Protein AF-A0A820GFB3-F1 (afdb_monomer_lite)

Structure (mmCIF, N/CA/C/O backbone):
data_AF-A0A820GFB3-F1
#
_entry.id   AF-A0A820GFB3-F1
#
loop_
_atom_site.group_PDB
_atom_site.id
_atom_site.type_symbol
_atom_site.label_atom_id
_atom_site.label_alt_id
_atom_site.label_comp_id
_atom_site.label_asym_id
_atom_site.label_entity_id
_atom_site.label_seq_id
_atom_site.pdbx_PDB_ins_code
_atom_site.Cartn_x
_atom_site.Cartn_y
_atom_site.Cartn_z
_atom_site.occupancy
_atom_site.B_iso_or_equiv
_atom_site.auth_seq_id
_atom_site.auth_comp_id
_atom_site.auth_asym_id
_atom_site.auth_atom_id
_atom_site.pdbx_PDB_model_num
ATOM 1 N N . LYS A 1 1 ? -33.204 19.707 -1.777 1.00 53.16 1 LYS A N 1
ATOM 2 C CA . LYS A 1 1 ? -33.507 19.565 -0.327 1.00 53.16 1 LYS A CA 1
ATOM 3 C C . LYS A 1 1 ? -33.083 18.211 0.238 1.00 53.16 1 LYS A C 1
ATOM 5 O O . LYS A 1 1 ? -32.459 18.224 1.282 1.00 53.16 1 LYS A O 1
ATOM 10 N N . VAL A 1 2 ? -33.384 17.072 -0.404 1.00 57.66 2 VAL A N 1
ATOM 11 C CA . VAL A 1 2 ? -32.862 15.764 0.057 1.00 57.66 2 VAL A CA 1
ATOM 12 C C . VAL A 1 2 ? -31.359 15.613 -0.240 1.00 57.66 2 VAL A C 1
ATOM 14 O O . VAL A 1 2 ? -30.635 15.268 0.681 1.00 57.66 2 VAL A O 1
ATOM 17 N N . SER A 1 3 ? -30.885 15.991 -1.441 1.00 61.97 3 SER A N 1
ATOM 18 C CA . SER A 1 3 ? -29.443 15.999 -1.808 1.00 61.97 3 SER A CA 1
ATOM 19 C C . SER A 1 3 ? -28.578 16.773 -0.808 1.00 61.97 3 SER A C 1
ATOM 21 O O . SER A 1 3 ? -27.683 16.216 -0.193 1.00 61.97 3 SER A O 1
ATOM 23 N N . THR A 1 4 ? -28.974 18.013 -0.507 1.00 70.38 4 THR A N 1
ATOM 24 C CA . THR A 1 4 ? -28.273 18.905 0.431 1.00 70.38 4 THR A CA 1
ATOM 25 C C . THR A 1 4 ? -28.135 18.319 1.840 1.00 70.38 4 THR A C 1
ATOM 27 O O . THR A 1 4 ? -27.138 18.534 2.511 1.00 70.38 4 THR A O 1
ATOM 30 N N . LYS A 1 5 ? -29.121 17.536 2.298 1.00 71.94 5 LYS A N 1
ATOM 31 C CA . LYS A 1 5 ? -29.083 16.916 3.631 1.00 71.94 5 LYS A CA 1
ATOM 32 C C . LYS A 1 5 ? -28.169 15.688 3.680 1.00 71.94 5 LYS A C 1
ATOM 34 O O . LYS A 1 5 ? -27.704 15.328 4.757 1.00 71.94 5 LYS A O 1
ATOM 39 N N . VAL A 1 6 ? -27.972 15.009 2.549 1.00 78.69 6 VAL A N 1
ATOM 40 C CA . VAL A 1 6 ? -27.005 13.909 2.435 1.00 78.69 6 VAL A CA 1
ATOM 41 C C . VAL A 1 6 ? -25.596 14.491 2.412 1.00 78.69 6 VAL A C 1
ATOM 43 O O . VAL A 1 6 ? -24.791 14.087 3.237 1.00 78.69 6 VAL A O 1
ATOM 46 N N . GLU A 1 7 ? -25.359 15.526 1.605 1.00 80.88 7 GLU A N 1
ATOM 47 C CA . GLU A 1 7 ? -24.088 16.265 1.562 1.00 80.88 7 GLU A CA 1
ATOM 48 C C . GLU A 1 7 ? -23.679 16.793 2.951 1.00 80.88 7 GLU A C 1
ATOM 50 O O . GLU A 1 7 ? -22.567 16.543 3.407 1.00 80.88 7 GLU A O 1
ATOM 55 N N . GLU A 1 8 ? -24.595 17.432 3.691 1.00 82.19 8 GLU A N 1
ATOM 56 C CA . GLU A 1 8 ? -24.336 17.893 5.067 1.00 82.19 8 GLU A CA 1
ATOM 57 C C . GLU A 1 8 ? -23.950 16.750 6.024 1.00 82.19 8 GLU A C 1
ATOM 59 O O . GLU A 1 8 ? -23.126 16.935 6.920 1.00 82.19 8 GLU A O 1
ATOM 64 N N . ARG A 1 9 ? -24.543 15.562 5.854 1.00 85.44 9 ARG A N 1
ATOM 65 C CA . ARG A 1 9 ? -24.226 14.385 6.677 1.00 85.44 9 ARG A CA 1
ATOM 66 C C . ARG A 1 9 ? -22.878 13.782 6.309 1.00 85.44 9 ARG A C 1
ATOM 68 O O . ARG A 1 9 ? -22.167 13.374 7.220 1.00 85.44 9 ARG A O 1
ATOM 75 N N . THR A 1 10 ? -22.537 13.751 5.023 1.00 89.62 10 THR A N 1
ATOM 76 C CA . THR A 1 10 ? -21.228 13.303 4.538 1.00 89.62 10 THR A CA 1
ATOM 77 C C . THR A 1 10 ? -20.124 14.188 5.110 1.00 89.62 10 THR A C 1
ATOM 79 O O . THR A 1 10 ? -19.231 13.681 5.781 1.00 89.62 10 THR A O 1
ATOM 82 N N . VAL A 1 11 ? -20.260 15.515 5.000 1.00 89.19 11 VAL A N 1
ATOM 83 C CA . VAL A 1 11 ? -19.293 16.473 5.570 1.00 89.19 11 VAL A CA 1
ATOM 84 C C . VAL A 1 11 ? -19.165 16.316 7.089 1.00 89.19 11 VAL A C 1
ATOM 86 O O . VAL A 1 11 ? -18.063 16.344 7.636 1.00 89.19 11 VAL A O 1
ATOM 89 N N . ALA A 1 12 ? -20.283 16.118 7.794 1.00 91.06 12 ALA A N 1
ATOM 90 C CA . ALA A 1 12 ? -20.244 15.876 9.233 1.00 91.06 12 ALA A CA 1
ATOM 91 C C . ALA A 1 12 ? -19.516 14.566 9.585 1.00 91.06 12 ALA A C 1
ATOM 93 O O . ALA A 1 12 ? -18.750 14.540 10.546 1.00 91.06 12 ALA A O 1
ATOM 94 N N . ALA A 1 13 ? -19.733 13.494 8.817 1.00 90.06 13 ALA A N 1
ATOM 95 C CA . ALA A 1 13 ? -19.070 12.208 9.020 1.00 90.06 13 ALA A CA 1
ATOM 96 C C . ALA A 1 13 ? -17.558 12.280 8.739 1.00 90.06 13 ALA A C 1
ATOM 98 O O . ALA A 1 13 ? -16.786 11.791 9.561 1.00 90.06 13 ALA A O 1
ATOM 99 N N . MET A 1 14 ? -17.126 12.975 7.680 1.00 90.69 14 MET A N 1
ATOM 100 C CA . MET A 1 14 ? -15.702 13.265 7.422 1.00 90.69 14 MET A CA 1
ATOM 101 C C . MET A 1 14 ? -15.060 13.990 8.613 1.00 90.69 14 MET A C 1
ATOM 103 O O . MET A 1 14 ? -13.992 13.615 9.089 1.00 90.69 14 MET A O 1
ATOM 107 N N . GLY A 1 15 ? -15.753 14.989 9.177 1.00 90.25 15 GLY A N 1
ATOM 108 C CA . GLY A 1 15 ? -15.292 15.691 10.378 1.00 90.25 15 GLY A CA 1
ATOM 109 C C . GLY A 1 15 ? -15.111 14.772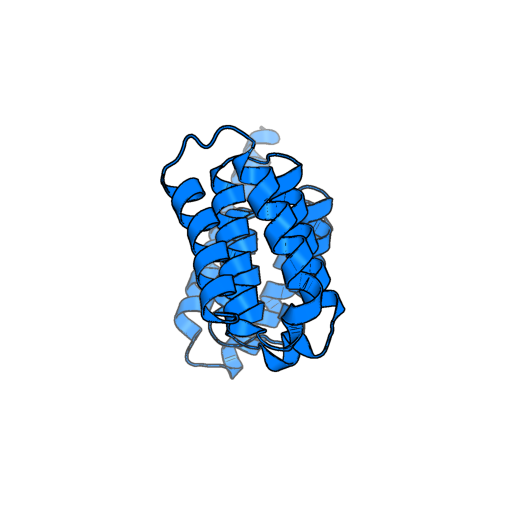 11.594 1.00 90.25 15 GLY A C 1
ATOM 110 O O . GLY A 1 15 ? -14.174 14.955 12.375 1.00 90.25 15 GLY A O 1
ATOM 111 N N . VAL A 1 16 ? -15.972 13.759 11.747 1.00 90.75 16 VAL A N 1
ATOM 112 C CA . VAL A 1 16 ? -15.832 12.740 12.799 1.00 90.75 16 VAL A CA 1
ATOM 113 C C . VAL A 1 16 ? -14.605 11.863 12.549 1.00 90.75 16 VAL A C 1
ATOM 115 O O . VAL A 1 16 ? -13.832 11.668 13.484 1.00 90.75 16 VAL A O 1
ATOM 118 N N . LEU A 1 17 ? -14.391 11.385 11.320 1.00 91.56 17 LEU A N 1
ATOM 119 C CA . LEU A 1 17 ? -13.221 10.567 10.969 1.00 91.56 17 LEU A CA 1
ATOM 120 C C . LEU A 1 17 ? -11.907 11.318 11.224 1.00 91.56 17 LEU A C 1
ATOM 122 O O . LEU A 1 17 ? -11.037 10.796 11.914 1.00 91.56 17 LEU A O 1
ATOM 126 N N . ASN A 1 18 ? -11.817 12.584 10.816 1.00 91.31 18 ASN A N 1
ATOM 127 C CA . ASN A 1 18 ? -10.647 13.433 11.080 1.00 91.31 18 ASN A CA 1
ATOM 128 C C . ASN A 1 18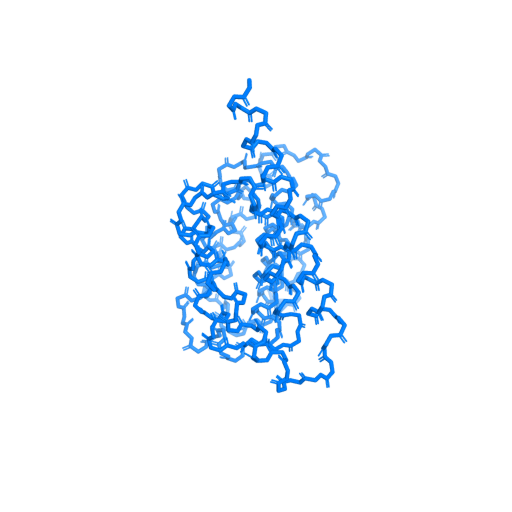 ? -10.400 13.668 12.581 1.00 91.31 18 ASN A C 1
ATOM 130 O O . ASN A 1 18 ? -9.261 13.753 13.047 1.00 91.31 18 ASN A O 1
ATOM 134 N N . THR A 1 19 ? -11.474 13.758 13.369 1.00 91.75 19 THR A N 1
ATOM 135 C CA . THR A 1 19 ? -11.356 13.865 14.830 1.00 91.75 19 THR A CA 1
ATOM 136 C C . THR A 1 19 ? -10.833 12.562 15.434 1.00 91.75 19 THR A C 1
ATOM 138 O O . THR A 1 19 ? -9.999 12.605 16.338 1.00 91.75 19 THR A O 1
ATOM 141 N N . LEU A 1 20 ? -11.296 11.406 14.944 1.00 91.50 20 LEU A N 1
ATOM 142 C CA . LEU A 1 20 ? -10.790 10.099 15.367 1.00 91.50 20 LEU A CA 1
ATOM 143 C C . LEU A 1 20 ? -9.306 9.948 15.026 1.00 91.50 20 LEU A C 1
ATOM 145 O O . LEU A 1 20 ? -8.539 9.558 15.901 1.00 91.50 20 LEU A O 1
ATOM 149 N N . ASP A 1 21 ? -8.898 10.342 13.822 1.00 90.31 21 ASP A N 1
ATOM 150 C CA . ASP A 1 21 ? -7.498 10.340 13.390 1.00 90.31 21 ASP A CA 1
ATOM 151 C C . ASP A 1 21 ? -6.599 11.186 14.305 1.00 90.31 21 ASP A C 1
ATOM 153 O O . ASP A 1 21 ? -5.575 10.721 14.813 1.00 90.31 21 ASP A O 1
ATOM 157 N N . THR A 1 22 ? -7.055 12.396 14.647 1.00 90.88 22 THR A N 1
ATOM 158 C CA . THR A 1 22 ? -6.356 13.268 15.603 1.00 90.88 22 THR A CA 1
ATOM 159 C C . THR A 1 22 ? -6.218 12.603 16.977 1.00 90.88 22 THR A C 1
ATOM 161 O O . THR A 1 22 ? -5.159 12.673 17.604 1.00 90.88 22 THR A O 1
ATOM 164 N N . ILE A 1 23 ? -7.275 11.942 17.465 1.00 89.94 23 ILE A N 1
ATOM 165 C CA . ILE A 1 23 ? -7.235 11.226 18.746 1.00 89.94 23 ILE A CA 1
ATOM 166 C C . ILE A 1 23 ? -6.219 10.082 18.682 1.00 89.94 23 ILE A C 1
ATOM 168 O O . ILE A 1 23 ? -5.412 9.964 19.602 1.00 89.94 23 ILE A O 1
ATOM 172 N N . VAL A 1 24 ? -6.233 9.263 17.625 1.00 89.31 24 VAL A N 1
ATOM 173 C CA . VAL A 1 24 ? -5.277 8.157 17.445 1.00 89.31 24 VAL A CA 1
ATOM 174 C C . VAL A 1 24 ? -3.847 8.696 17.441 1.00 89.31 24 VAL A C 1
ATOM 176 O O . VAL A 1 24 ? -3.021 8.229 18.227 1.00 89.31 24 VAL A O 1
ATOM 179 N N . SER A 1 25 ? -3.584 9.749 16.665 1.00 87.94 25 SER A N 1
ATOM 180 C CA . SER A 1 25 ? -2.283 10.423 16.599 1.00 87.94 25 SER A CA 1
ATOM 181 C C . SER A 1 25 ? -1.796 10.907 17.972 1.00 87.94 25 SER A C 1
ATOM 183 O O . SER A 1 25 ? -0.636 10.716 18.335 1.00 87.94 25 SER A O 1
ATOM 185 N N . CYS A 1 26 ? -2.680 11.484 18.794 1.00 87.56 26 CYS A N 1
ATOM 186 C CA . CYS A 1 26 ? -2.339 11.923 20.152 1.00 87.56 26 CYS A CA 1
ATOM 187 C C . CYS A 1 26 ? -2.129 10.774 21.154 1.00 87.56 26 CYS A C 1
ATOM 189 O O . CYS A 1 26 ? -1.562 11.000 22.226 1.00 87.56 26 CYS A O 1
ATOM 191 N N . MET A 1 27 ? -2.607 9.564 20.856 1.00 85.31 27 MET A N 1
ATOM 192 C CA . MET A 1 27 ? -2.542 8.403 21.752 1.00 85.31 27 MET A CA 1
ATOM 193 C C . MET A 1 27 ? -1.393 7.440 21.421 1.00 85.31 27 MET A C 1
ATOM 195 O O . MET A 1 27 ? -1.287 6.410 22.086 1.00 85.31 27 MET A O 1
ATOM 199 N N . GLY A 1 28 ? -0.505 7.786 20.478 1.00 70.88 28 GLY A N 1
ATOM 200 C CA . GLY A 1 28 ? 0.619 6.961 20.001 1.00 70.88 28 GLY A CA 1
ATOM 201 C C . GLY A 1 28 ? 1.476 6.294 21.091 1.00 70.88 28 GLY A C 1
ATOM 202 O O . GLY A 1 28 ? 1.967 5.188 20.900 1.00 70.88 28 GLY A O 1
ATOM 203 N N . GLU A 1 29 ? 1.603 6.918 22.266 1.00 75.25 29 GLU A N 1
ATOM 204 C CA . GLU A 1 29 ? 2.408 6.408 23.389 1.00 75.25 29 GLU A CA 1
ATOM 205 C C . GLU A 1 29 ? 1.614 5.559 24.409 1.00 75.25 29 GLU A C 1
ATOM 207 O O . GLU A 1 29 ? 2.152 5.160 25.445 1.00 75.25 29 GLU A O 1
ATOM 212 N N . LYS A 1 30 ? 0.322 5.284 24.167 1.00 85.31 30 LYS A N 1
ATOM 213 C CA . LYS A 1 30 ? -0.575 4.567 25.098 1.00 85.31 30 LYS A CA 1
ATOM 214 C C . LYS A 1 30 ? -1.255 3.361 24.427 1.00 85.31 30 LYS A C 1
ATOM 216 O O . LYS A 1 30 ? -2.443 3.433 24.097 1.00 85.31 30 LYS A O 1
ATOM 221 N N . PRO A 1 31 ? -0.554 2.221 24.289 1.00 82.25 31 PRO A N 1
ATOM 222 C CA . PRO A 1 31 ? -1.026 1.072 23.508 1.00 82.25 31 PRO A CA 1
ATOM 223 C C . PRO A 1 31 ? -2.352 0.474 24.007 1.00 82.25 31 PRO A C 1
ATOM 225 O O . PRO A 1 31 ? -3.179 0.056 23.204 1.00 82.25 31 PRO A O 1
ATOM 228 N N . GLU A 1 32 ? -2.609 0.482 25.319 1.00 85.12 32 GLU A N 1
ATOM 229 C CA . GLU A 1 32 ? -3.865 -0.039 25.887 1.00 85.12 32 GLU A CA 1
ATOM 230 C C . GLU A 1 32 ? -5.100 0.783 25.485 1.00 85.12 32 GLU A C 1
ATOM 232 O O . GLU A 1 32 ? -6.191 0.235 25.322 1.00 85.12 32 GLU A O 1
ATOM 237 N N . ILE A 1 33 ? -4.935 2.101 25.336 1.00 85.31 33 ILE A N 1
ATOM 238 C CA . ILE A 1 33 ? -6.010 3.004 24.910 1.00 85.31 33 ILE A CA 1
ATOM 239 C C . ILE A 1 33 ? -6.192 2.903 23.397 1.00 85.31 33 ILE A C 1
ATOM 241 O O . ILE A 1 33 ? -7.328 2.819 22.934 1.00 85.31 33 ILE A O 1
ATOM 245 N N . LEU A 1 34 ? -5.090 2.839 22.641 1.00 86.31 34 LEU A N 1
ATOM 246 C CA . LEU A 1 34 ? -5.135 2.623 21.195 1.00 86.31 34 LEU A CA 1
ATOM 247 C C . LEU A 1 34 ? -5.896 1.347 20.842 1.00 86.31 34 LEU A C 1
ATOM 249 O O . LEU A 1 34 ? -6.787 1.407 20.009 1.00 86.31 34 LEU A O 1
ATOM 253 N N . ALA A 1 35 ? -5.652 0.236 21.541 1.00 87.00 35 ALA A N 1
ATOM 254 C CA . ALA A 1 35 ? -6.361 -1.017 21.287 1.00 87.00 35 ALA A CA 1
ATOM 255 C C . ALA A 1 35 ? -7.889 -0.905 21.469 1.00 87.00 35 ALA A C 1
ATOM 257 O O . ALA A 1 35 ? -8.650 -1.539 20.740 1.00 87.00 35 ALA A O 1
ATOM 258 N N . GLN A 1 36 ? -8.360 -0.099 22.428 1.00 88.06 36 GLN A N 1
ATOM 259 C CA . GLN A 1 36 ? -9.798 0.131 22.635 1.00 88.06 36 GLN A CA 1
ATOM 260 C C . GLN A 1 36 ? -10.391 1.033 21.551 1.00 88.06 36 GLN A C 1
ATOM 262 O O . GLN A 1 36 ? -11.491 0.778 21.067 1.00 88.06 36 GLN A O 1
ATOM 267 N N . ILE A 1 37 ? -9.661 2.080 21.166 1.00 87.44 37 ILE A N 1
ATOM 268 C CA . ILE A 1 37 ? -10.068 3.001 20.101 1.00 87.44 37 ILE A CA 1
ATOM 269 C C . ILE A 1 37 ? -10.118 2.264 18.761 1.00 87.44 37 ILE A C 1
ATOM 271 O O . ILE A 1 37 ? -11.096 2.381 18.028 1.00 87.44 37 ILE A O 1
ATOM 275 N N . GLU A 1 38 ? -9.108 1.451 18.473 1.00 91.31 38 GLU A N 1
ATOM 276 C CA . GLU A 1 38 ? -8.994 0.670 17.248 1.00 91.31 38 GLU A CA 1
ATOM 277 C C . GLU A 1 38 ? -10.193 -0.263 17.050 1.00 91.31 38 GLU A C 1
ATOM 279 O O . GLU A 1 38 ? -10.728 -0.330 15.950 1.00 91.31 38 GLU A O 1
ATOM 284 N N . GLN A 1 39 ? -10.694 -0.910 18.109 1.00 89.44 39 GLN A N 1
ATOM 285 C CA . GLN A 1 39 ? -11.906 -1.739 18.023 1.00 89.44 39 GLN A CA 1
ATOM 286 C C . GLN A 1 39 ? -13.143 -0.945 17.588 1.00 89.44 39 GLN A C 1
ATOM 288 O O . GLN A 1 39 ? -13.985 -1.468 16.862 1.00 89.44 39 GLN A O 1
ATOM 293 N N . ILE A 1 40 ? -13.263 0.309 18.026 1.00 86.44 40 ILE A N 1
ATOM 294 C CA . ILE A 1 40 ? -14.381 1.185 17.655 1.00 86.44 40 ILE A CA 1
ATOM 295 C C . ILE A 1 40 ? -14.223 1.649 16.204 1.00 86.44 40 ILE A C 1
ATOM 297 O O . ILE A 1 40 ? -15.194 1.682 15.450 1.00 86.44 40 ILE A O 1
ATOM 301 N N . ILE A 1 41 ? -12.998 2.002 15.815 1.00 93.00 41 ILE A N 1
ATOM 302 C CA . ILE A 1 41 ? -12.683 2.528 14.486 1.00 93.00 41 ILE A CA 1
ATOM 303 C C . ILE A 1 41 ? -12.752 1.435 13.412 1.00 93.00 41 ILE A C 1
ATOM 305 O O . ILE A 1 41 ? -13.174 1.708 12.289 1.00 93.00 41 ILE A O 1
ATOM 309 N N . PHE A 1 42 ? -12.385 0.198 13.751 1.00 95.38 42 PHE A N 1
ATOM 310 C CA . PHE A 1 42 ? -12.324 -0.921 12.814 1.00 95.38 42 PHE A CA 1
ATOM 311 C C . PHE A 1 42 ? -13.629 -1.113 12.037 1.00 95.38 42 PHE A C 1
ATOM 313 O O . PHE A 1 42 ? -13.589 -1.264 10.820 1.00 95.38 42 PHE A O 1
ATOM 320 N N . GLU A 1 43 ? -14.785 -1.051 12.702 1.00 93.81 43 GLU A N 1
ATOM 321 C CA . GLU A 1 43 ? -16.075 -1.217 12.022 1.00 93.81 43 GLU A CA 1
ATOM 322 C C . GLU A 1 43 ? -16.359 -0.089 11.021 1.00 93.81 43 GLU A C 1
ATOM 324 O O . GLU A 1 43 ? -16.910 -0.345 9.952 1.00 93.81 43 GLU A O 1
ATOM 329 N N . ALA A 1 44 ? -15.939 1.148 11.310 1.00 93.62 44 ALA A N 1
ATOM 330 C CA . ALA A 1 44 ? -16.088 2.259 10.370 1.00 93.62 44 ALA A CA 1
ATOM 331 C C . ALA A 1 44 ? -15.222 2.052 9.117 1.00 93.62 44 ALA A C 1
ATOM 333 O O . ALA A 1 44 ? -15.726 2.173 7.999 1.00 93.62 44 ALA A O 1
ATOM 334 N N . ILE A 1 45 ? -13.955 1.662 9.303 1.00 97.31 45 ILE A N 1
ATOM 335 C CA . ILE A 1 45 ? -13.038 1.304 8.208 1.00 97.31 45 ILE A CA 1
ATOM 336 C C . ILE A 1 45 ? -13.634 0.162 7.381 1.00 97.31 45 ILE A C 1
ATOM 338 O O . ILE A 1 45 ? -13.715 0.241 6.155 1.00 97.31 45 ILE A O 1
ATOM 342 N N . ALA A 1 46 ? -14.081 -0.900 8.055 1.00 97.06 46 ALA A N 1
ATOM 343 C CA . ALA A 1 46 ? -14.569 -2.099 7.401 1.00 97.06 46 ALA A CA 1
ATOM 344 C C . ALA A 1 46 ? -15.832 -1.841 6.579 1.00 97.06 46 ALA A C 1
ATOM 346 O O . ALA A 1 46 ? -15.929 -2.353 5.468 1.00 97.06 46 ALA A O 1
ATOM 347 N N . VAL A 1 47 ? -16.777 -1.043 7.085 1.00 96.12 47 VAL A N 1
ATOM 348 C CA . VAL A 1 47 ? -17.992 -0.672 6.345 1.00 96.12 47 VAL A CA 1
ATOM 349 C C . VAL A 1 47 ? -17.645 0.137 5.100 1.00 96.12 47 VAL A C 1
ATOM 351 O O . VAL A 1 47 ? -18.099 -0.214 4.015 1.00 96.12 47 VAL A O 1
ATOM 354 N N . VAL A 1 48 ? -16.803 1.168 5.216 1.00 97.06 48 VAL A N 1
ATOM 355 C CA . VAL A 1 48 ? -16.436 2.008 4.063 1.00 97.06 48 VAL A CA 1
ATOM 356 C C . VAL A 1 48 ? -15.743 1.184 2.976 1.00 97.06 48 VAL A C 1
ATOM 358 O O . VAL A 1 48 ? -16.163 1.229 1.817 1.00 97.06 48 VAL A O 1
ATOM 361 N N . LEU A 1 49 ? -14.741 0.379 3.347 1.00 98.00 49 LEU A N 1
ATOM 362 C CA . LEU A 1 49 ? -13.987 -0.442 2.397 1.00 98.00 49 LEU A CA 1
ATOM 363 C C . LEU A 1 49 ? -14.800 -1.617 1.841 1.00 98.00 49 LEU A C 1
ATOM 365 O O . LEU A 1 49 ? -14.596 -2.006 0.693 1.00 98.00 49 LEU A O 1
ATOM 369 N N . ARG A 1 50 ? -15.722 -2.213 2.603 1.00 97.25 50 ARG A N 1
ATOM 370 C CA . ARG A 1 50 ? -16.539 -3.342 2.121 1.00 97.25 50 ARG A CA 1
ATOM 371 C C . ARG A 1 50 ? -17.692 -2.885 1.232 1.00 97.25 50 ARG A C 1
ATOM 373 O O . ARG A 1 50 ? -17.967 -3.549 0.233 1.00 97.25 50 ARG A O 1
ATOM 380 N N . ASP A 1 51 ? -18.323 -1.765 1.568 1.00 97.06 51 ASP A N 1
ATOM 381 C CA . ASP A 1 51 ? -19.534 -1.297 0.890 1.00 97.06 51 ASP A CA 1
ATOM 382 C C . ASP A 1 51 ? -19.239 -0.329 -0.267 1.00 97.06 51 ASP A C 1
ATOM 384 O O . ASP A 1 51 ? -20.146 -0.006 -1.032 1.00 97.06 51 ASP A O 1
ATOM 388 N N . GLY A 1 52 ? -17.986 0.105 -0.435 1.00 96.69 52 GLY A N 1
ATOM 389 C CA . GLY A 1 52 ? -17.592 0.945 -1.567 1.00 96.69 52 GLY A CA 1
ATOM 390 C C . GLY A 1 52 ? -18.007 2.404 -1.418 1.00 96.69 52 GLY A C 1
ATOM 391 O O . GLY A 1 52 ? -18.497 3.016 -2.367 1.00 96.69 52 GLY A O 1
ATOM 392 N N . ILE A 1 53 ? -17.879 2.967 -0.212 1.00 96.00 53 ILE A N 1
ATOM 393 C CA . ILE A 1 53 ? -18.344 4.332 0.074 1.00 96.00 53 ILE A CA 1
ATOM 394 C C . ILE A 1 53 ? -17.244 5.345 -0.275 1.00 96.00 53 ILE A C 1
ATOM 396 O O . ILE A 1 53 ? -16.557 5.853 0.609 1.00 96.00 53 ILE A O 1
ATOM 400 N N . LEU A 1 54 ? -17.093 5.620 -1.576 1.00 94.94 54 LEU A N 1
ATOM 401 C CA . LEU A 1 54 ? -16.002 6.421 -2.162 1.00 94.94 54 LEU A CA 1
ATOM 402 C C . LEU A 1 54 ? -15.783 7.783 -1.491 1.00 94.94 54 LEU A C 1
ATOM 404 O O . LEU A 1 54 ? -14.643 8.211 -1.338 1.00 94.94 54 LEU A O 1
ATOM 408 N N . ASP A 1 55 ? -16.866 8.428 -1.045 1.00 95.19 55 ASP A N 1
ATOM 409 C CA . ASP A 1 55 ? -16.824 9.728 -0.364 1.00 95.19 55 ASP A CA 1
ATOM 410 C C . ASP A 1 55 ? -15.930 9.736 0.892 1.00 95.19 55 ASP A C 1
ATOM 412 O O . ASP A 1 55 ? -15.597 10.813 1.360 1.00 95.19 55 ASP A O 1
ATOM 416 N N . PHE A 1 56 ? -15.574 8.577 1.461 1.00 96.75 56 PHE A N 1
ATOM 417 C CA . PHE A 1 56 ? -14.777 8.478 2.693 1.00 96.75 56 PHE A CA 1
ATOM 418 C C . PHE A 1 56 ? -13.441 7.746 2.518 1.00 96.75 56 PHE A C 1
ATOM 420 O O . PHE A 1 56 ? -12.816 7.372 3.512 1.00 96.75 56 PHE A O 1
ATOM 427 N N . TYR A 1 57 ? -13.028 7.438 1.286 1.00 97.12 57 TYR A N 1
ATOM 428 C CA . TYR A 1 57 ? -11.826 6.630 1.056 1.00 97.12 57 TYR A CA 1
ATOM 429 C C . TYR A 1 57 ? -10.556 7.326 1.523 1.00 97.12 57 TYR A C 1
ATOM 431 O O . TYR A 1 57 ? -9.756 6.695 2.209 1.00 97.12 57 TYR A O 1
ATOM 439 N N . GLU A 1 58 ? -10.402 8.609 1.207 1.00 96.00 58 GLU A N 1
ATOM 440 C CA . GLU A 1 58 ? -9.240 9.396 1.620 1.00 96.00 58 GLU A CA 1
ATOM 441 C C . GLU A 1 58 ? -9.124 9.408 3.152 1.00 96.00 58 GLU A C 1
ATOM 443 O O . GLU A 1 58 ? -8.111 8.971 3.698 1.00 96.00 58 GLU A O 1
ATOM 448 N N . GLU A 1 59 ? -10.202 9.757 3.866 1.00 95.94 59 GLU A N 1
ATOM 449 C CA . GLU A 1 59 ? -10.194 9.824 5.330 1.00 95.94 59 GLU A CA 1
ATOM 450 C C . GLU A 1 59 ? -9.964 8.461 5.987 1.00 95.94 59 GLU A C 1
ATOM 452 O O . GLU A 1 59 ? -9.253 8.366 6.989 1.00 95.94 59 GLU A O 1
ATOM 457 N N . ILE A 1 60 ? -10.564 7.391 5.455 1.00 97.38 60 ILE A N 1
ATOM 458 C CA . ILE A 1 60 ? -10.388 6.047 6.013 1.00 97.38 60 ILE A CA 1
ATOM 459 C C . ILE A 1 60 ? -8.979 5.521 5.757 1.00 97.38 60 ILE A C 1
ATOM 461 O O . ILE A 1 60 ? -8.407 4.902 6.652 1.00 97.38 60 ILE A O 1
ATOM 465 N N . LEU A 1 61 ? -8.395 5.767 4.585 1.00 98.25 61 LEU A N 1
ATOM 466 C CA . LEU A 1 61 ? -7.032 5.333 4.290 1.00 98.25 61 LEU A CA 1
ATOM 467 C C . LEU A 1 61 ? -6.006 6.135 5.098 1.00 98.25 61 LEU A C 1
ATOM 469 O O . LEU A 1 61 ? -5.093 5.530 5.653 1.00 98.25 61 LEU A O 1
ATOM 473 N N . THR A 1 62 ? -6.194 7.448 5.278 1.00 97.00 62 THR A N 1
ATOM 474 C CA . THR A 1 62 ? -5.382 8.239 6.223 1.00 97.00 62 THR A CA 1
ATOM 475 C C . THR A 1 62 ? -5.487 7.687 7.644 1.00 97.00 62 THR A C 1
ATOM 477 O O . THR A 1 62 ? -4.475 7.486 8.308 1.00 97.00 62 THR A O 1
ATOM 480 N N . LEU A 1 63 ? -6.695 7.349 8.101 1.00 96.44 63 LEU A N 1
ATOM 481 C CA . LEU A 1 63 ? -6.885 6.776 9.431 1.00 96.44 63 LEU A CA 1
ATOM 482 C C . LEU A 1 63 ? -6.195 5.411 9.596 1.00 96.44 63 LEU A C 1
ATOM 484 O O . LEU A 1 63 ? -5.669 5.104 10.668 1.00 96.44 63 LEU A O 1
ATOM 488 N N . VAL A 1 64 ? -6.180 4.584 8.546 1.00 97.50 64 VAL A N 1
ATOM 489 C CA . VAL A 1 64 ? -5.443 3.311 8.538 1.00 97.50 64 VAL A CA 1
ATOM 490 C C . VAL A 1 64 ? -3.935 3.548 8.570 1.00 97.50 64 VAL A C 1
ATOM 492 O O . VAL A 1 64 ? -3.239 2.868 9.326 1.00 97.50 64 VAL A O 1
ATOM 495 N N . ASP A 1 65 ? -3.424 4.507 7.801 1.00 97.19 65 ASP A N 1
ATOM 496 C CA . ASP A 1 65 ? -2.016 4.912 7.838 1.00 97.19 65 ASP A CA 1
ATOM 497 C C . ASP A 1 65 ? -1.604 5.309 9.269 1.00 97.19 65 ASP A C 1
ATOM 499 O O . ASP A 1 65 ? -0.696 4.708 9.849 1.00 97.19 65 ASP A O 1
ATOM 503 N N . THR A 1 66 ? -2.380 6.179 9.921 1.00 95.06 66 THR A N 1
ATOM 504 C CA . THR A 1 66 ? -2.161 6.592 11.316 1.00 95.06 66 THR A CA 1
ATOM 505 C C . THR A 1 66 ? -2.197 5.420 12.302 1.00 95.06 66 THR A C 1
ATOM 507 O O . THR A 1 66 ? -1.343 5.322 13.187 1.00 95.06 66 THR A O 1
ATOM 510 N N . LEU A 1 67 ? -3.157 4.497 12.168 1.00 94.38 67 LEU A N 1
ATOM 511 C CA . LEU A 1 67 ? -3.259 3.314 13.038 1.00 94.38 67 LEU A CA 1
ATOM 512 C C . LEU A 1 67 ? -2.098 2.330 12.849 1.00 94.38 67 LEU A C 1
ATOM 514 O O . LEU A 1 67 ? -1.775 1.577 13.768 1.00 94.38 67 LEU A O 1
ATOM 518 N N . THR A 1 68 ? -1.466 2.329 11.677 1.00 95.19 68 THR A N 1
ATOM 519 C CA . THR A 1 68 ? -0.406 1.378 11.321 1.00 95.19 68 THR A CA 1
ATOM 520 C C . THR A 1 68 ? 1.004 1.935 11.493 1.00 95.19 68 THR A C 1
ATOM 522 O O . THR A 1 68 ? 1.957 1.167 11.372 1.00 95.19 68 THR A O 1
ATOM 525 N N . ILE A 1 69 ? 1.164 3.216 11.848 1.00 92.06 69 ILE A N 1
ATOM 526 C CA . ILE A 1 69 ? 2.456 3.926 11.860 1.00 92.06 69 ILE A CA 1
ATOM 527 C C . ILE A 1 69 ? 3.505 3.350 12.828 1.00 92.06 69 ILE A C 1
ATOM 529 O O . ILE A 1 69 ? 4.698 3.478 12.570 1.00 92.06 69 ILE A O 1
ATOM 533 N N . ASN A 1 70 ? 3.085 2.703 13.923 1.00 88.88 70 ASN A N 1
ATOM 534 C CA . ASN A 1 70 ? 3.997 2.181 14.956 1.00 88.88 70 ASN A CA 1
ATOM 535 C C . ASN A 1 70 ? 4.016 0.650 15.040 1.00 88.88 70 ASN A C 1
ATOM 537 O O . ASN A 1 70 ? 5.075 0.045 15.180 1.00 88.88 70 ASN A O 1
ATOM 541 N N . THR A 1 71 ? 2.844 0.015 15.017 1.00 90.62 71 THR A N 1
ATOM 542 C CA . THR A 1 71 ? 2.690 -1.437 15.185 1.00 90.62 71 THR A CA 1
ATOM 543 C C . THR A 1 71 ? 1.474 -1.919 14.415 1.00 90.62 71 THR A C 1
ATOM 545 O O . THR A 1 71 ? 0.472 -1.210 14.362 1.00 90.62 71 THR A O 1
ATOM 548 N N . ILE A 1 72 ? 1.519 -3.146 13.893 1.00 95.12 72 ILE A N 1
ATOM 549 C CA . ILE A 1 72 ? 0.395 -3.730 13.156 1.00 95.12 72 ILE A CA 1
ATOM 550 C C . ILE A 1 72 ? -0.365 -4.715 14.045 1.00 95.12 72 ILE A C 1
ATOM 552 O O . ILE A 1 72 ? 0.138 -5.779 14.408 1.00 95.12 72 ILE A O 1
ATOM 556 N N . SER A 1 73 ? -1.600 -4.370 14.397 1.00 94.38 73 SER A N 1
ATOM 557 C CA . SER A 1 73 ? -2.468 -5.236 15.192 1.00 94.38 73 SER A CA 1
ATOM 558 C C . SER A 1 73 ? -3.090 -6.373 14.354 1.00 94.38 73 SER A C 1
ATOM 560 O O . SER A 1 73 ? -3.148 -6.301 13.120 1.00 94.38 73 SER A O 1
ATOM 562 N N . PRO A 1 74 ? -3.665 -7.412 14.994 1.00 94.81 74 PRO A N 1
ATOM 563 C CA . PRO A 1 74 ? -4.453 -8.424 14.290 1.00 94.81 74 PRO A CA 1
ATOM 564 C C . PRO A 1 74 ? -5.677 -7.876 13.538 1.00 94.81 74 PRO A C 1
ATOM 566 O O . PRO A 1 74 ? -6.085 -8.481 12.547 1.00 94.81 74 PRO A O 1
ATOM 569 N N . LEU A 1 75 ? -6.281 -6.766 13.987 1.00 95.69 75 LEU A N 1
ATOM 570 C CA . LEU A 1 75 ? -7.391 -6.128 13.268 1.00 95.69 75 LEU A CA 1
ATOM 571 C C . LEU A 1 75 ? -6.879 -5.383 12.035 1.00 95.69 75 LEU A C 1
ATOM 573 O O . LEU A 1 75 ? -7.461 -5.524 10.963 1.00 95.69 75 LEU A O 1
ATOM 577 N N . MET A 1 76 ? -5.758 -4.666 12.138 1.00 96.94 76 MET A N 1
ATOM 578 C CA . MET A 1 76 ? -5.158 -3.988 10.983 1.00 96.94 76 MET A CA 1
ATOM 579 C C . MET A 1 76 ? -4.708 -4.991 9.917 1.00 96.94 76 MET A C 1
ATOM 581 O O . MET A 1 76 ? -4.934 -4.784 8.730 1.00 96.94 76 MET A O 1
ATOM 585 N N . TRP A 1 77 ? -4.222 -6.170 10.308 1.00 97.50 77 TRP A N 1
ATOM 586 C CA . TRP A 1 77 ? -3.978 -7.243 9.340 1.00 97.50 77 TRP A CA 1
ATOM 587 C C . TRP A 1 77 ? -5.234 -7.713 8.587 1.00 97.50 77 TRP A C 1
ATOM 589 O O . TRP A 1 77 ? -5.103 -8.216 7.474 1.00 97.50 77 TRP A O 1
ATOM 599 N N . GLN A 1 78 ? -6.439 -7.566 9.148 1.00 97.31 78 GLN A N 1
ATOM 600 C CA . GLN A 1 78 ? -7.684 -7.806 8.405 1.00 97.31 78 GLN A CA 1
ATOM 601 C C . GLN A 1 78 ? -7.976 -6.657 7.436 1.00 97.31 78 GLN A C 1
ATOM 603 O O . GLN A 1 78 ? -8.381 -6.906 6.300 1.00 97.31 78 GLN A O 1
ATOM 608 N N . VAL A 1 79 ? -7.712 -5.414 7.852 1.00 98.31 79 VAL A N 1
ATOM 609 C CA . VAL A 1 79 ? -7.856 -4.223 7.002 1.00 98.31 79 VAL A CA 1
ATOM 610 C C . VAL A 1 79 ? -6.963 -4.302 5.764 1.00 98.31 79 VAL A C 1
ATOM 612 O O . VAL A 1 79 ? -7.423 -3.948 4.685 1.00 98.31 79 VAL A O 1
ATOM 615 N N . PHE A 1 80 ? -5.752 -4.860 5.860 1.00 98.62 80 PHE A N 1
ATOM 616 C CA . PHE A 1 80 ? -4.896 -5.130 4.694 1.00 98.62 80 PHE A CA 1
ATOM 617 C C . PHE A 1 80 ? -5.640 -5.871 3.564 1.00 98.62 80 PHE A C 1
ATOM 619 O O . PHE A 1 80 ? -5.544 -5.500 2.394 1.00 98.62 80 PHE A O 1
ATOM 626 N N . TYR A 1 81 ? -6.424 -6.901 3.898 1.00 98.44 81 TYR A N 1
ATOM 627 C CA . TYR A 1 81 ? -7.184 -7.653 2.895 1.00 98.44 81 TYR A CA 1
ATOM 628 C C . TYR A 1 81 ? -8.411 -6.887 2.391 1.00 98.44 81 TYR A C 1
ATOM 630 O O . TYR A 1 81 ? -8.748 -7.006 1.217 1.00 98.44 81 TYR A O 1
ATOM 638 N N . LEU A 1 82 ? -9.034 -6.058 3.233 1.00 98.62 82 LEU A N 1
ATOM 639 C CA . LEU A 1 82 ? -10.108 -5.159 2.798 1.00 98.62 82 LEU A CA 1
ATOM 640 C C . LEU A 1 82 ? -9.590 -4.093 1.823 1.00 98.62 82 LEU A C 1
ATOM 642 O O . LEU A 1 82 ? -10.255 -3.815 0.831 1.00 98.62 82 LEU A O 1
ATOM 646 N N . ILE A 1 83 ? -8.389 -3.552 2.055 1.00 98.69 83 ILE A N 1
ATOM 647 C CA . ILE A 1 83 ? -7.716 -2.628 1.130 1.00 98.69 83 ILE A CA 1
ATOM 648 C C . ILE A 1 83 ? -7.470 -3.313 -0.213 1.00 98.69 83 ILE A C 1
ATOM 650 O O . ILE A 1 83 ? -7.781 -2.738 -1.252 1.00 98.69 83 ILE A O 1
ATOM 654 N N . LYS A 1 84 ? -6.971 -4.557 -0.214 1.00 98.50 84 LYS A N 1
ATOM 655 C CA . LYS A 1 84 ? -6.822 -5.344 -1.448 1.00 98.50 84 LYS A CA 1
ATOM 656 C C . LYS A 1 84 ? -8.156 -5.471 -2.191 1.00 98.50 84 LYS A C 1
ATOM 658 O O . LYS A 1 84 ? -8.202 -5.254 -3.397 1.00 98.50 84 LYS A O 1
ATOM 663 N N . GLU A 1 85 ? -9.222 -5.874 -1.503 1.00 98.50 85 GLU A N 1
ATOM 664 C CA . GLU A 1 85 ? -10.543 -6.041 -2.123 1.00 98.50 85 GLU A CA 1
ATOM 665 C C . GLU A 1 85 ? -11.073 -4.722 -2.696 1.00 98.50 85 GLU A C 1
ATOM 667 O O . GLU A 1 85 ? -11.525 -4.697 -3.840 1.00 98.50 85 GLU A O 1
ATOM 672 N N . ALA A 1 86 ? -10.958 -3.627 -1.941 1.00 98.62 86 ALA A N 1
ATOM 673 C CA . ALA A 1 86 ? -11.362 -2.297 -2.379 1.00 98.62 86 ALA A CA 1
ATOM 674 C C . ALA A 1 86 ? -10.542 -1.824 -3.589 1.00 98.62 86 ALA A C 1
ATOM 676 O O . ALA A 1 86 ? -11.123 -1.353 -4.563 1.00 98.62 86 ALA A O 1
ATOM 677 N N . PHE A 1 87 ? -9.219 -2.030 -3.591 1.00 98.69 87 PHE A N 1
ATOM 678 C CA . PHE A 1 87 ? -8.333 -1.660 -4.701 1.00 98.69 87 PHE A CA 1
ATOM 679 C C . PHE A 1 87 ? -8.801 -2.242 -6.036 1.00 98.69 87 PHE A C 1
ATOM 681 O O . PHE A 1 87 ? -8.910 -1.516 -7.019 1.00 98.69 87 PHE A O 1
ATOM 688 N N . TYR A 1 88 ? -9.138 -3.535 -6.069 1.00 98.25 88 TYR A N 1
ATOM 689 C CA . TYR A 1 88 ? -9.607 -4.184 -7.297 1.00 98.25 88 TYR A CA 1
ATOM 690 C C . TYR A 1 88 ? -11.081 -3.912 -7.627 1.00 98.25 88 TYR A C 1
ATOM 692 O O . TYR A 1 88 ? -11.512 -4.228 -8.737 1.00 98.25 88 TYR A O 1
ATOM 700 N N . ARG A 1 89 ? -11.862 -3.367 -6.687 1.00 97.88 89 ARG A N 1
ATOM 701 C CA . ARG A 1 89 ? -13.269 -3.017 -6.908 1.00 97.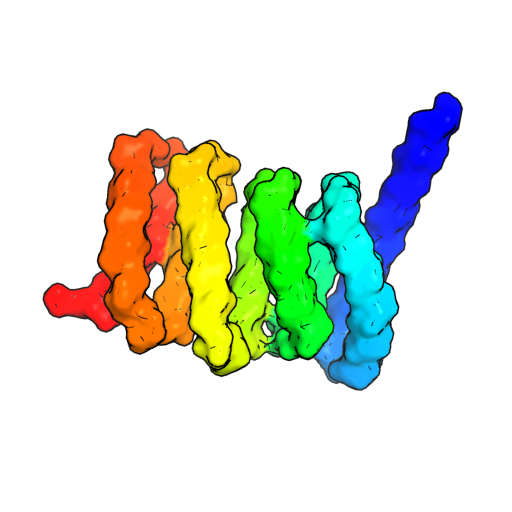88 89 ARG A CA 1
ATOM 702 C C . ARG A 1 89 ? -13.416 -1.603 -7.463 1.00 97.88 89 ARG A C 1
ATOM 704 O O . ARG A 1 89 ? -14.052 -1.431 -8.498 1.00 97.88 89 ARG A O 1
ATOM 711 N N . ASP A 1 90 ? -12.885 -0.617 -6.748 1.00 97.69 90 ASP A N 1
ATOM 712 C CA . ASP A 1 90 ? -13.162 0.807 -6.980 1.00 97.69 90 ASP A CA 1
ATOM 713 C C . ASP A 1 90 ? -12.158 1.783 -6.324 1.00 97.69 90 ASP A C 1
ATOM 715 O O . ASP A 1 90 ? -12.319 2.990 -6.473 1.00 97.69 90 ASP A O 1
ATOM 719 N N . ALA A 1 91 ? -11.120 1.306 -5.623 1.00 97.81 91 ALA A N 1
ATOM 720 C CA . ALA A 1 91 ? -10.174 2.158 -4.887 1.00 97.81 91 ALA A CA 1
ATOM 721 C C . ALA A 1 91 ? -8.828 2.388 -5.600 1.00 97.81 91 ALA A C 1
ATOM 723 O O . ALA A 1 91 ? -7.912 2.943 -5.001 1.00 97.81 91 ALA A O 1
ATOM 724 N N . ALA A 1 92 ? -8.669 1.951 -6.854 1.00 97.62 92 ALA A N 1
ATOM 725 C CA . ALA A 1 92 ? -7.391 2.044 -7.567 1.00 97.62 92 ALA A CA 1
ATOM 726 C C . ALA A 1 92 ? -6.903 3.493 -7.773 1.00 97.62 92 ALA A C 1
ATOM 728 O O . ALA A 1 92 ? -5.698 3.724 -7.759 1.00 97.62 92 ALA A O 1
ATOM 729 N N . ASP A 1 93 ? -7.824 4.456 -7.891 1.00 96.44 93 ASP A N 1
ATOM 730 C CA . ASP A 1 93 ? -7.506 5.888 -8.018 1.00 96.44 93 ASP A CA 1
ATOM 731 C C . ASP A 1 93 ? -6.945 6.503 -6.717 1.00 96.44 93 ASP A C 1
ATOM 733 O O . ASP A 1 93 ? -6.359 7.579 -6.751 1.00 96.44 93 ASP A O 1
ATOM 737 N N . TYR A 1 94 ? -7.073 5.803 -5.583 1.00 97.75 94 TYR A N 1
ATOM 738 C CA . TYR A 1 94 ? -6.575 6.205 -4.258 1.00 97.75 94 TYR A CA 1
ATOM 739 C C . TYR A 1 94 ? -5.245 5.511 -3.926 1.00 97.75 94 TYR A C 1
ATOM 741 O O . TYR A 1 94 ? -4.952 5.156 -2.779 1.00 97.75 94 TYR A O 1
ATOM 749 N N . PHE A 1 95 ? -4.452 5.189 -4.954 1.00 98.25 95 PHE A N 1
ATOM 750 C CA . PHE A 1 95 ? -3.250 4.387 -4.757 1.00 98.25 95 PHE A CA 1
ATOM 751 C C . PHE A 1 95 ? -2.183 5.109 -3.926 1.00 98.25 95 PHE A C 1
ATOM 753 O O . PHE A 1 95 ? -1.421 4.438 -3.236 1.00 98.25 95 PHE A O 1
ATOM 760 N N . ALA A 1 96 ? -2.134 6.443 -3.942 1.00 95.69 96 ALA A N 1
ATOM 761 C CA . ALA A 1 96 ? -1.207 7.210 -3.110 1.00 95.69 96 ALA A CA 1
ATOM 762 C C . ALA A 1 96 ? -1.464 6.962 -1.609 1.00 95.69 96 ALA A C 1
ATOM 764 O O . ALA A 1 96 ? -0.543 6.639 -0.857 1.00 95.69 96 ALA A O 1
ATOM 765 N N . GLU A 1 97 ? -2.725 6.998 -1.180 1.00 97.75 97 GLU A N 1
ATOM 766 C CA . GLU A 1 97 ? -3.136 6.737 0.202 1.00 97.75 97 GLU A CA 1
ATOM 767 C C . GLU A 1 97 ? -2.986 5.252 0.562 1.00 97.75 97 GLU A C 1
ATOM 769 O O . GLU A 1 97 ? -2.507 4.903 1.646 1.00 97.75 97 GLU A O 1
ATOM 774 N N . ILE A 1 98 ? -3.339 4.357 -0.367 1.00 98.56 98 ILE A N 1
ATOM 775 C CA . ILE A 1 98 ? -3.127 2.911 -0.211 1.00 98.56 98 ILE A CA 1
ATOM 776 C C . ILE A 1 98 ? -1.636 2.599 -0.050 1.00 98.56 98 ILE A C 1
ATOM 778 O O . ILE A 1 98 ? -1.276 1.776 0.791 1.00 98.56 98 ILE A O 1
ATOM 782 N N . MET A 1 99 ? -0.760 3.243 -0.822 1.00 97.81 99 MET A N 1
ATOM 783 C CA . MET A 1 99 ? 0.685 3.036 -0.761 1.00 97.81 99 MET A CA 1
ATOM 784 C C . MET A 1 99 ? 1.237 3.351 0.632 1.00 97.81 99 MET A C 1
ATOM 786 O O . MET A 1 99 ? 2.011 2.540 1.147 1.00 97.81 99 MET A O 1
ATOM 790 N N . ASN A 1 100 ? 0.788 4.438 1.271 1.00 97.69 100 ASN A N 1
ATOM 791 C CA . ASN A 1 100 ? 1.179 4.783 2.644 1.00 97.69 100 ASN A CA 1
ATOM 792 C C . ASN A 1 100 ? 0.807 3.663 3.630 1.00 97.69 100 ASN A C 1
ATOM 794 O O . ASN A 1 100 ? 1.654 3.167 4.377 1.00 97.69 100 ASN A O 1
ATOM 798 N N . CYS A 1 101 ? -0.423 3.150 3.528 1.00 98.25 101 CYS A N 1
ATOM 799 C CA . CYS A 1 101 ? -0.864 2.011 4.332 1.00 98.25 101 CYS A CA 1
ATOM 800 C C . CYS A 1 101 ? 0.023 0.776 4.093 1.00 98.25 101 CYS A C 1
ATOM 802 O O . CYS A 1 101 ? 0.512 0.158 5.041 1.00 98.25 101 CYS A O 1
ATOM 804 N N . LEU A 1 102 ? 0.247 0.404 2.824 1.00 98.50 102 LEU A N 1
ATOM 805 C CA . LEU A 1 102 ? 1.060 -0.759 2.444 1.00 98.50 102 LEU A CA 1
ATOM 806 C C . LEU A 1 102 ? 2.500 -0.640 2.950 1.00 98.50 102 LEU A C 1
ATOM 808 O O . LEU A 1 102 ? 3.045 -1.622 3.456 1.00 98.50 102 LEU A O 1
ATOM 812 N N . HIS A 1 103 ? 3.096 0.549 2.860 1.00 98.31 103 HIS A N 1
ATOM 813 C CA . HIS A 1 103 ? 4.419 0.838 3.402 1.00 98.31 103 HIS A CA 1
ATOM 814 C C . HIS A 1 103 ? 4.497 0.488 4.894 1.00 98.31 103 HIS A C 1
ATOM 816 O O . HIS A 1 103 ? 5.412 -0.231 5.304 1.00 98.31 103 HIS A O 1
ATOM 822 N N . ASN A 1 104 ? 3.514 0.910 5.694 1.00 97.94 104 ASN A N 1
ATOM 823 C CA . ASN A 1 104 ? 3.501 0.638 7.132 1.00 97.94 104 ASN A CA 1
ATOM 824 C C . ASN A 1 104 ? 3.384 -0.857 7.445 1.00 97.94 104 ASN A C 1
ATOM 826 O O . ASN A 1 104 ? 4.121 -1.355 8.298 1.00 97.94 104 ASN A O 1
ATOM 830 N N . TYR A 1 105 ? 2.542 -1.605 6.719 1.00 98.19 105 TYR A N 1
ATOM 831 C CA . TYR A 1 105 ? 2.462 -3.066 6.875 1.00 98.19 105 TYR A CA 1
ATOM 832 C C . TYR A 1 105 ? 3.806 -3.762 6.628 1.00 98.19 105 TYR A C 1
ATOM 834 O O . TYR A 1 105 ? 4.113 -4.759 7.283 1.00 98.19 105 TYR A O 1
ATOM 842 N N . ILE A 1 106 ? 4.602 -3.252 5.686 1.00 97.06 106 ILE A N 1
ATOM 843 C CA . ILE A 1 106 ? 5.892 -3.839 5.311 1.00 97.06 106 ILE A CA 1
ATOM 844 C C . ILE A 1 106 ? 6.980 -3.459 6.315 1.00 97.06 106 ILE A C 1
ATOM 846 O O . ILE A 1 106 ? 7.751 -4.325 6.724 1.00 97.06 106 ILE A O 1
ATOM 850 N N . VAL A 1 107 ? 7.069 -2.183 6.700 1.00 96.38 107 VAL A N 1
ATOM 851 C CA . VAL A 1 107 ? 8.184 -1.652 7.502 1.00 96.38 107 VAL A CA 1
ATOM 852 C C . VAL A 1 107 ? 8.006 -1.911 8.997 1.00 96.38 107 VAL A C 1
ATOM 854 O O . VAL A 1 107 ? 8.986 -2.208 9.678 1.00 96.38 107 VAL A O 1
ATOM 857 N N . ASN A 1 108 ? 6.776 -1.852 9.514 1.00 95.31 108 ASN A N 1
ATOM 858 C CA . ASN A 1 108 ? 6.543 -1.934 10.959 1.00 95.31 108 ASN A CA 1
ATOM 859 C C . ASN A 1 108 ? 6.400 -3.371 11.477 1.00 95.31 108 ASN A C 1
ATOM 861 O O . ASN A 1 108 ? 6.584 -3.610 12.669 1.00 95.31 108 ASN A O 1
ATOM 865 N N . ASP A 1 109 ? 6.095 -4.338 10.607 1.00 94.88 109 ASP A N 1
ATOM 866 C CA . ASP A 1 109 ? 5.984 -5.753 10.984 1.00 94.88 109 ASP A CA 1
ATOM 867 C C . ASP A 1 109 ? 6.400 -6.688 9.834 1.00 94.88 109 ASP A C 1
ATOM 869 O O . ASP A 1 109 ? 5.677 -7.603 9.428 1.00 94.88 109 ASP A O 1
ATOM 873 N N . THR A 1 110 ? 7.603 -6.455 9.295 1.00 95.12 110 THR A N 1
ATOM 874 C CA . THR A 1 110 ? 8.197 -7.260 8.212 1.00 95.12 110 THR A CA 1
ATOM 875 C C . THR A 1 110 ? 8.176 -8.771 8.493 1.00 95.12 110 THR A C 1
ATOM 877 O O . THR A 1 110 ? 7.840 -9.527 7.578 1.00 95.12 110 THR A O 1
ATOM 880 N N . PRO A 1 111 ? 8.479 -9.267 9.717 1.00 94.94 111 PRO A N 1
ATOM 881 C CA . PRO A 1 111 ? 8.409 -10.698 10.003 1.00 94.94 111 PRO A CA 1
ATOM 882 C C . PRO A 1 111 ? 7.002 -11.272 9.804 1.00 94.94 111 PRO A C 1
ATOM 884 O O . PRO A 1 111 ? 6.856 -12.313 9.162 1.00 94.94 111 PRO A O 1
ATOM 887 N N . SER A 1 112 ? 5.957 -10.594 10.290 1.00 95.69 112 SER A N 1
ATOM 888 C CA . SER A 1 112 ? 4.582 -11.045 10.063 1.00 95.69 112 SER A CA 1
ATOM 889 C C . SER A 1 112 ? 4.167 -10.866 8.608 1.00 95.69 112 SER A C 1
ATOM 891 O O . SER A 1 112 ? 3.494 -11.746 8.068 1.00 95.69 112 SER A O 1
ATOM 893 N N . PHE A 1 113 ? 4.575 -9.783 7.942 1.00 96.44 113 PHE A N 1
ATOM 894 C CA . PHE A 1 113 ? 4.337 -9.585 6.511 1.00 96.44 113 PHE A CA 1
ATOM 895 C C . PHE A 1 113 ? 4.863 -10.776 5.696 1.00 96.44 113 PHE A C 1
ATOM 897 O O . PHE A 1 113 ? 4.104 -11.383 4.946 1.00 96.44 113 PHE A O 1
ATOM 904 N N . LEU A 1 114 ? 6.115 -11.182 5.931 1.00 94.44 114 LEU A N 1
ATOM 905 C CA . LEU A 1 114 ? 6.772 -12.295 5.238 1.00 94.44 114 LEU A CA 1
ATOM 906 C C . LEU A 1 114 ? 6.315 -13.682 5.700 1.00 94.44 114 LEU A C 1
ATOM 908 O O . LEU A 1 114 ? 6.498 -14.657 4.975 1.00 94.44 114 LEU A O 1
ATOM 912 N N . SER A 1 115 ? 5.703 -13.797 6.883 1.00 94.25 115 SER A N 1
ATOM 913 C CA . SER A 1 115 ? 5.176 -15.078 7.372 1.00 94.25 115 SER A CA 1
ATOM 914 C C . SER A 1 115 ? 4.033 -15.634 6.512 1.00 94.25 115 SER A C 1
ATOM 916 O O . SER A 1 115 ? 3.775 -16.837 6.547 1.00 94.25 115 SER A O 1
ATOM 918 N N . ASN A 1 116 ? 3.365 -14.774 5.732 1.00 93.19 116 ASN A N 1
ATOM 919 C CA . ASN A 1 116 ? 2.372 -15.174 4.745 1.00 93.19 116 ASN A CA 1
ATOM 920 C C . ASN A 1 116 ? 2.817 -14.725 3.337 1.00 93.19 116 ASN A C 1
ATOM 922 O O . ASN A 1 116 ? 2.733 -13.530 3.042 1.00 93.19 116 ASN A O 1
ATOM 926 N N . PRO A 1 117 ? 3.240 -15.651 2.453 1.00 89.38 117 PRO A N 1
ATOM 927 C CA . PRO A 1 117 ? 3.731 -15.304 1.118 1.00 89.38 117 PRO A CA 1
ATOM 928 C C . PRO A 1 117 ? 2.689 -14.567 0.263 1.00 89.38 117 PRO A C 1
ATOM 930 O O . PRO A 1 117 ? 3.067 -13.726 -0.553 1.00 89.38 117 PRO A O 1
ATOM 933 N N . ASP A 1 118 ? 1.393 -14.792 0.509 1.00 93.56 118 ASP A N 1
ATOM 934 C CA . ASP A 1 118 ? 0.305 -14.123 -0.210 1.00 93.56 118 ASP A CA 1
ATOM 935 C C . ASP A 1 118 ? 0.367 -12.597 -0.050 1.00 93.56 118 ASP A C 1
ATOM 937 O O . ASP A 1 118 ? -0.036 -11.859 -0.946 1.00 93.56 118 ASP A O 1
ATOM 941 N N . ARG A 1 119 ? 0.871 -12.089 1.084 1.00 96.06 119 ARG A N 1
ATOM 942 C CA . ARG A 1 119 ? 0.932 -10.641 1.355 1.00 96.06 119 ARG A CA 1
ATOM 943 C C . ARG A 1 119 ? 1.911 -9.935 0.427 1.00 96.06 119 ARG A C 1
ATOM 945 O O . ARG A 1 119 ? 1.591 -8.869 -0.097 1.00 96.06 119 ARG A O 1
ATOM 952 N N . LEU A 1 120 ? 3.069 -10.548 0.192 1.00 93.88 120 LEU A N 1
ATOM 953 C CA . LEU A 1 120 ? 4.055 -10.042 -0.756 1.00 93.88 120 LEU A CA 1
ATOM 954 C C . LEU A 1 120 ? 3.511 -10.076 -2.188 1.00 93.88 120 LEU A C 1
ATOM 956 O O . LEU A 1 120 ? 3.650 -9.097 -2.921 1.00 93.88 120 LEU A O 1
ATOM 960 N N . GLU A 1 121 ? 2.852 -11.172 -2.569 1.00 93.88 121 GLU A N 1
ATOM 961 C CA . GLU A 1 121 ? 2.227 -11.306 -3.888 1.00 93.88 121 GLU A CA 1
ATOM 962 C C . GLU A 1 121 ? 1.125 -10.258 -4.108 1.00 93.88 121 GLU A C 1
ATOM 964 O O . GLU A 1 121 ? 1.074 -9.637 -5.168 1.00 93.88 121 GLU A O 1
ATOM 969 N N . ILE A 1 122 ? 0.294 -9.991 -3.094 1.00 97.31 122 ILE A N 1
ATOM 970 C CA . ILE A 1 122 ? -0.746 -8.954 -3.137 1.00 97.31 122 ILE A CA 1
ATOM 971 C C . ILE A 1 122 ? -0.142 -7.579 -3.433 1.00 97.31 122 ILE A C 1
ATOM 973 O O . ILE A 1 122 ? -0.602 -6.910 -4.359 1.00 97.31 122 ILE A O 1
ATOM 977 N N . VAL A 1 123 ? 0.890 -7.168 -2.687 1.00 97.25 123 VAL A N 1
ATOM 978 C CA . VAL A 1 123 ? 1.549 -5.867 -2.893 1.00 97.25 123 VAL A CA 1
ATOM 979 C C . VAL A 1 123 ? 2.158 -5.785 -4.290 1.00 97.25 123 VAL A C 1
ATOM 981 O O . VAL A 1 123 ? 1.976 -4.787 -4.988 1.00 97.25 123 VAL A O 1
ATOM 984 N N . PHE A 1 124 ? 2.839 -6.846 -4.727 1.00 95.25 124 PHE A N 1
ATOM 985 C CA . PHE A 1 124 ? 3.439 -6.894 -6.056 1.00 95.25 124 PHE A CA 1
ATOM 986 C C . PHE A 1 124 ? 2.393 -6.754 -7.169 1.00 95.25 124 PHE A C 1
ATOM 988 O O . PHE A 1 124 ? 2.568 -5.935 -8.073 1.00 95.25 124 PHE A O 1
ATOM 995 N N . GLU A 1 125 ? 1.293 -7.508 -7.106 1.00 96.88 125 GLU A N 1
ATOM 996 C CA . GLU A 1 125 ? 0.247 -7.445 -8.129 1.00 96.88 125 GLU A CA 1
ATOM 997 C C . GLU A 1 125 ? -0.496 -6.102 -8.122 1.00 96.88 125 GLU A C 1
ATOM 999 O O . GLU A 1 125 ? -0.834 -5.610 -9.196 1.00 96.88 125 GLU A O 1
ATOM 1004 N N . MET A 1 126 ? -0.669 -5.450 -6.965 1.00 98.31 126 MET A N 1
ATOM 1005 C CA . MET A 1 126 ? -1.215 -4.086 -6.904 1.00 98.31 126 MET A CA 1
ATOM 1006 C C . MET A 1 126 ? -0.287 -3.074 -7.592 1.00 98.31 126 MET A C 1
ATOM 1008 O O . MET A 1 126 ? -0.728 -2.363 -8.494 1.00 98.31 126 MET A O 1
ATOM 1012 N N . CYS A 1 127 ? 1.011 -3.056 -7.261 1.00 97.69 127 CYS A N 1
ATOM 1013 C CA . CYS A 1 127 ? 1.989 -2.180 -7.926 1.00 97.69 127 CYS A CA 1
ATOM 1014 C C . CYS A 1 127 ? 2.047 -2.427 -9.439 1.00 97.69 127 CYS A C 1
ATOM 1016 O O . CYS A 1 127 ? 2.093 -1.496 -10.245 1.00 97.69 127 CYS A O 1
ATOM 1018 N N . LYS A 1 128 ? 2.021 -3.698 -9.841 1.00 96.56 128 LYS A N 1
ATOM 1019 C CA . LYS A 1 128 ? 1.994 -4.096 -11.246 1.00 96.56 128 LYS A CA 1
ATOM 1020 C C . LYS A 1 128 ? 0.712 -3.658 -11.936 1.00 96.56 128 LYS A C 1
ATOM 1022 O O . LYS A 1 128 ? 0.787 -3.221 -13.078 1.00 96.56 128 LYS A O 1
ATOM 1027 N N . HIS A 1 129 ? -0.439 -3.748 -11.273 1.00 97.62 129 HIS A N 1
ATOM 1028 C CA . HIS A 1 129 ? -1.704 -3.260 -11.808 1.00 97.62 129 HIS A CA 1
ATOM 1029 C C . HIS A 1 129 ? -1.639 -1.754 -12.081 1.00 97.62 129 HIS A C 1
ATOM 1031 O O . HIS A 1 129 ? -1.991 -1.339 -13.182 1.00 97.62 129 HIS A O 1
ATOM 1037 N N . VAL A 1 130 ? -1.128 -0.963 -11.133 1.00 98.06 130 VAL A N 1
ATOM 1038 C CA . VAL A 1 130 ? -0.954 0.491 -11.291 1.00 98.06 130 VAL A CA 1
ATOM 1039 C C . VAL A 1 130 ? -0.072 0.817 -12.494 1.00 98.06 130 VAL A C 1
ATOM 1041 O O . VAL A 1 130 ? -0.459 1.604 -13.355 1.00 98.06 130 VAL A O 1
ATOM 1044 N N . ILE A 1 131 ? 1.091 0.164 -12.589 1.00 96.12 131 ILE A N 1
ATOM 1045 C CA . ILE A 1 131 ? 2.051 0.405 -13.670 1.00 96.12 131 ILE A CA 1
ATOM 1046 C C . ILE A 1 131 ? 1.490 -0.067 -15.012 1.00 96.12 131 ILE A C 1
ATOM 1048 O O . ILE A 1 131 ? 1.542 0.668 -15.986 1.00 96.12 131 ILE A O 1
ATOM 1052 N N . VAL A 1 132 ? 0.970 -1.289 -15.119 1.00 94.50 132 VAL A N 1
ATOM 1053 C CA . VAL A 1 132 ? 0.561 -1.867 -16.413 1.00 94.50 132 VAL A CA 1
ATOM 1054 C C . VAL A 1 132 ? -0.690 -1.198 -16.984 1.00 94.50 132 VAL A C 1
ATOM 1056 O O . VAL A 1 132 ? -0.787 -1.085 -18.205 1.00 94.50 132 VAL A O 1
ATOM 1059 N N . ASN A 1 133 ? -1.622 -0.760 -16.134 1.00 95.31 133 ASN A N 1
ATOM 1060 C CA . ASN A 1 133 ? -2.871 -0.130 -16.573 1.00 95.31 133 ASN A CA 1
ATOM 1061 C C . ASN A 1 133 ? -2.786 1.395 -16.698 1.00 95.31 133 ASN A C 1
ATOM 1063 O O . ASN A 1 133 ? -3.793 2.006 -17.036 1.00 95.31 133 ASN A O 1
ATOM 1067 N N . ASP A 1 134 ? -1.608 1.989 -16.480 1.00 94.25 134 ASP A N 1
ATOM 1068 C CA . ASP A 1 134 ? -1.367 3.420 -16.688 1.00 94.25 134 ASP A CA 1
ATOM 1069 C C . ASP A 1 134 ? -2.321 4.309 -15.872 1.00 94.25 134 ASP A C 1
ATOM 1071 O O . ASP A 1 134 ? -2.985 5.198 -16.404 1.00 94.25 134 ASP A O 1
ATOM 1075 N N . LEU A 1 135 ? -2.405 4.061 -14.558 1.00 95.12 135 LEU A N 1
ATOM 1076 C CA . LEU A 1 135 ? -3.282 4.823 -13.650 1.00 95.12 135 LEU A CA 1
ATOM 1077 C C . LEU A 1 135 ? -2.786 6.259 -13.366 1.00 95.12 135 LEU A C 1
ATOM 1079 O O . LEU A 1 135 ? -3.259 6.918 -12.447 1.00 95.12 135 LEU A O 1
ATOM 1083 N N . GLY A 1 136 ? -1.835 6.759 -14.157 1.00 95.62 136 GLY A N 1
ATOM 1084 C CA . GLY A 1 136 ? -1.239 8.083 -14.021 1.00 95.62 136 GLY A CA 1
ATOM 1085 C C . GLY A 1 136 ? 0.143 8.055 -13.372 1.00 95.62 136 GLY A C 1
ATOM 1086 O O . GLY A 1 136 ? 0.415 7.281 -12.455 1.00 95.62 136 GLY A O 1
ATOM 1087 N N . GLU A 1 137 ? 1.027 8.938 -13.846 1.00 96.31 137 GLU A N 1
ATOM 1088 C CA . GLU A 1 137 ? 2.444 8.928 -13.457 1.00 96.31 137 GLU A CA 1
ATOM 1089 C C . GLU A 1 137 ? 2.683 9.120 -11.955 1.00 96.31 137 GLU A C 1
ATOM 1091 O O . GLU A 1 137 ? 3.679 8.619 -11.439 1.00 96.31 137 GLU A O 1
ATOM 1096 N N . ASP A 1 138 ? 1.774 9.806 -11.258 1.00 96.44 138 ASP A N 1
ATOM 1097 C CA . ASP A 1 138 ? 1.819 9.961 -9.803 1.00 96.44 138 ASP A CA 1
ATOM 1098 C C . ASP A 1 138 ? 1.645 8.607 -9.095 1.00 96.44 138 ASP A C 1
ATOM 1100 O O . ASP A 1 138 ? 2.519 8.169 -8.346 1.00 96.44 138 ASP A O 1
ATOM 1104 N N . SER A 1 139 ? 0.583 7.864 -9.417 1.00 97.19 139 SER A N 1
ATOM 1105 C CA . SER A 1 139 ? 0.361 6.519 -8.869 1.00 97.19 139 SER A CA 1
ATOM 1106 C C . SER A 1 139 ? 1.476 5.549 -9.270 1.00 97.19 139 SER A C 1
ATOM 1108 O O . SER A 1 139 ? 1.947 4.755 -8.453 1.00 97.19 139 SER A O 1
ATOM 1110 N N . GLU A 1 140 ? 1.965 5.628 -10.510 1.00 97.56 140 GLU A N 1
ATOM 1111 C CA . GLU A 1 140 ? 3.099 4.819 -10.966 1.00 97.56 140 GLU A CA 1
ATOM 1112 C C . GLU A 1 140 ? 4.394 5.134 -10.196 1.00 97.56 140 GLU A C 1
ATOM 1114 O O . GLU A 1 140 ? 5.181 4.220 -9.926 1.00 97.56 140 GLU A O 1
ATOM 1119 N N . ALA A 1 141 ? 4.617 6.396 -9.808 1.00 97.75 141 ALA A N 1
ATOM 1120 C CA . ALA A 1 141 ? 5.764 6.799 -9.001 1.00 97.75 141 ALA A CA 1
ATOM 1121 C C . ALA A 1 141 ? 5.671 6.208 -7.589 1.00 97.75 141 ALA A C 1
ATOM 1123 O O . ALA A 1 141 ? 6.638 5.601 -7.119 1.00 97.75 141 ALA A O 1
ATOM 1124 N N . HIS A 1 142 ? 4.494 6.281 -6.961 1.00 98.06 142 HIS A N 1
ATOM 1125 C CA . HIS A 1 142 ? 4.214 5.631 -5.678 1.00 98.06 142 HIS A CA 1
ATOM 1126 C C . HIS A 1 142 ? 4.411 4.109 -5.757 1.00 98.06 142 HIS A C 1
ATOM 1128 O O . HIS A 1 142 ? 5.017 3.514 -4.863 1.00 98.06 142 HIS A O 1
ATOM 1134 N N . ALA A 1 143 ? 3.985 3.469 -6.852 1.00 98.00 143 ALA A N 1
ATOM 1135 C CA . ALA A 1 143 ? 4.146 2.028 -7.047 1.00 98.00 143 ALA A CA 1
ATOM 1136 C C . ALA A 1 143 ? 5.626 1.651 -7.168 1.00 98.00 143 ALA A C 1
ATOM 1138 O O . ALA A 1 143 ? 6.092 0.724 -6.503 1.00 98.00 143 ALA A O 1
ATOM 1139 N N . ALA A 1 144 ? 6.394 2.396 -7.966 1.00 97.38 144 ALA A N 1
ATOM 1140 C CA . ALA A 1 144 ? 7.836 2.203 -8.081 1.00 97.38 144 ALA A CA 1
ATOM 1141 C C . ALA A 1 144 ? 8.548 2.422 -6.734 1.00 97.38 144 ALA A C 1
ATOM 1143 O O . ALA A 1 144 ? 9.406 1.620 -6.359 1.00 97.38 144 ALA A O 1
ATOM 1144 N N . LYS A 1 145 ? 8.145 3.438 -5.962 1.00 97.06 145 LYS A N 1
ATOM 1145 C CA . LYS A 1 145 ? 8.696 3.685 -4.627 1.00 97.06 145 LYS A CA 1
ATOM 1146 C C . LYS A 1 145 ? 8.398 2.545 -3.655 1.00 97.06 145 LYS A C 1
ATOM 1148 O O . LYS A 1 145 ? 9.286 2.101 -2.931 1.00 97.06 145 LYS A O 1
ATOM 1153 N N . LEU A 1 146 ? 7.172 2.029 -3.653 1.00 97.62 146 LEU A N 1
ATOM 1154 C CA . LEU A 1 146 ? 6.805 0.897 -2.806 1.00 97.62 146 LEU A CA 1
ATOM 1155 C C . LEU A 1 146 ? 7.594 -0.363 -3.184 1.00 97.62 146 LEU A C 1
ATOM 1157 O O . LEU A 1 146 ? 8.061 -1.086 -2.307 1.00 97.62 146 LEU A O 1
ATOM 1161 N N . MET A 1 147 ? 7.814 -0.597 -4.481 1.00 95.94 147 MET A N 1
ATOM 1162 C CA . MET A 1 147 ? 8.645 -1.703 -4.961 1.00 95.94 147 MET A CA 1
ATOM 1163 C C . MET A 1 147 ? 10.090 -1.611 -4.461 1.00 95.94 147 MET A C 1
ATOM 1165 O O . MET A 1 147 ? 10.656 -2.625 -4.056 1.00 95.94 147 MET A O 1
ATOM 1169 N N . GLU A 1 148 ? 10.681 -0.414 -4.439 1.00 95.12 148 GLU A N 1
ATOM 1170 C CA . GLU A 1 148 ? 11.996 -0.180 -3.831 1.00 95.12 148 GLU A CA 1
ATOM 1171 C C . GLU A 1 148 ? 12.007 -0.591 -2.348 1.00 95.12 148 GLU A C 1
ATOM 1173 O O . GLU A 1 148 ? 12.885 -1.343 -1.918 1.00 95.12 148 GLU A O 1
ATOM 1178 N N . VAL A 1 149 ? 11.004 -0.149 -1.580 1.00 95.31 149 VAL A N 1
ATOM 1179 C CA . VAL A 1 149 ? 10.864 -0.467 -0.149 1.00 95.31 149 VAL A CA 1
ATOM 1180 C C . VAL A 1 149 ? 10.737 -1.973 0.069 1.00 95.31 149 VAL A C 1
ATOM 1182 O O . VAL A 1 149 ? 11.448 -2.531 0.904 1.00 95.31 149 VAL A O 1
ATOM 1185 N N . VAL A 1 150 ? 9.892 -2.652 -0.711 1.00 94.19 150 VAL A N 1
ATOM 1186 C CA . VAL A 1 150 ? 9.724 -4.111 -0.650 1.00 94.19 150 VAL A CA 1
ATOM 1187 C C . VAL A 1 150 ? 11.055 -4.822 -0.881 1.00 94.19 150 VAL A C 1
ATOM 1189 O O . VAL A 1 150 ? 11.405 -5.720 -0.116 1.00 94.19 150 VAL A O 1
ATOM 1192 N N . ILE A 1 151 ? 11.823 -4.413 -1.895 1.00 93.50 151 ILE A N 1
ATOM 1193 C CA . ILE A 1 151 ? 13.117 -5.032 -2.200 1.00 93.50 151 ILE A CA 1
ATOM 1194 C C . ILE A 1 151 ? 14.098 -4.865 -1.028 1.00 93.50 151 ILE A C 1
ATOM 1196 O O . ILE A 1 151 ? 14.742 -5.838 -0.628 1.00 93.50 151 ILE A O 1
ATOM 1200 N N . LEU A 1 152 ? 14.181 -3.664 -0.449 1.00 92.88 152 LEU A N 1
ATOM 1201 C CA . LEU A 1 152 ? 15.075 -3.367 0.677 1.00 92.88 152 LEU A CA 1
ATOM 1202 C C . LEU A 1 152 ? 14.700 -4.117 1.961 1.00 92.88 152 LEU A C 1
ATOM 1204 O O . LEU A 1 152 ? 15.594 -4.563 2.683 1.00 92.88 152 LEU A O 1
ATOM 1208 N N . GLN A 1 153 ? 13.403 -4.249 2.246 1.00 92.31 153 GLN A N 1
ATOM 1209 C CA . GLN A 1 153 ? 12.902 -4.877 3.472 1.00 92.31 153 GLN A CA 1
ATOM 1210 C C . GLN A 1 153 ? 12.883 -6.407 3.382 1.00 92.31 153 GLN A C 1
ATOM 1212 O O . GLN A 1 153 ? 13.185 -7.091 4.357 1.00 92.31 153 GLN A O 1
ATOM 1217 N N . CYS A 1 154 ? 12.553 -6.963 2.213 1.00 88.94 154 CYS A N 1
ATOM 1218 C CA . CYS A 1 154 ? 12.317 -8.401 2.058 1.00 88.94 154 CYS A CA 1
ATOM 1219 C C . CYS A 1 154 ? 13.557 -9.191 1.592 1.00 88.94 154 CYS A C 1
ATOM 1221 O O . CYS A 1 154 ? 13.582 -10.413 1.766 1.00 88.94 154 CYS A O 1
ATOM 1223 N N . GLN A 1 155 ? 14.567 -8.513 1.025 1.00 86.25 155 GLN A N 1
ATOM 1224 C CA . GLN A 1 155 ? 15.896 -9.027 0.638 1.00 86.25 155 GLN A CA 1
ATOM 1225 C C . GLN A 1 155 ? 15.884 -10.453 0.065 1.00 86.25 155 GLN A C 1
ATOM 1227 O O . GLN A 1 155 ? 15.419 -10.651 -1.056 1.00 86.25 155 GLN A O 1
ATOM 1232 N N . ASP A 1 156 ? 16.366 -11.451 0.814 1.00 79.62 156 ASP A N 1
ATOM 1233 C CA . ASP A 1 156 ? 16.519 -12.843 0.362 1.00 79.62 156 ASP A CA 1
ATOM 1234 C C . ASP A 1 156 ? 15.212 -13.453 -0.184 1.00 79.62 156 ASP A C 1
ATOM 1236 O O . ASP A 1 156 ? 15.234 -14.267 -1.114 1.00 79.62 156 ASP A O 1
ATOM 1240 N N . ASN A 1 157 ? 14.058 -12.998 0.321 1.00 80.38 157 ASN A N 1
ATOM 1241 C CA . ASN A 1 157 ? 12.732 -13.446 -0.117 1.00 80.38 157 ASN A CA 1
ATOM 1242 C C . ASN A 1 157 ? 12.335 -12.904 -1.502 1.00 80.38 157 ASN A C 1
ATOM 1244 O O . ASN A 1 157 ? 11.372 -13.383 -2.097 1.00 80.38 157 ASN A O 1
ATOM 1248 N N . MET A 1 158 ? 13.075 -11.931 -2.042 1.00 82.19 158 MET A N 1
ATOM 1249 C CA . MET A 1 158 ? 12.770 -11.282 -3.320 1.00 82.19 158 MET A CA 1
ATOM 1250 C C . MET A 1 158 ? 13.465 -11.916 -4.516 1.00 82.19 158 MET A C 1
ATOM 1252 O O . MET A 1 158 ? 13.080 -11.622 -5.645 1.00 82.19 158 MET A O 1
ATOM 1256 N N . SER A 1 159 ? 14.456 -12.786 -4.307 1.00 79.38 159 SER A N 1
ATOM 1257 C CA . SER A 1 159 ? 15.303 -13.347 -5.374 1.00 79.38 159 SER A CA 1
ATOM 1258 C C . SER A 1 159 ? 14.516 -13.895 -6.577 1.00 79.38 159 SER A C 1
ATOM 1260 O O . SER A 1 159 ? 14.887 -13.647 -7.724 1.00 79.38 159 SER A O 1
ATOM 1262 N N . VAL A 1 160 ? 13.386 -14.566 -6.330 1.00 80.44 160 VAL A N 1
ATOM 1263 C CA . VAL A 1 160 ? 12.502 -15.119 -7.372 1.00 80.44 160 VAL A CA 1
ATOM 1264 C C . VAL A 1 160 ? 11.686 -14.035 -8.091 1.00 80.44 160 VAL A C 1
ATOM 1266 O O . VAL A 1 160 ? 11.433 -14.148 -9.290 1.00 80.44 160 VAL A O 1
ATOM 1269 N N . ALA A 1 161 ? 11.291 -12.974 -7.386 1.00 84.38 161 ALA A N 1
ATOM 1270 C CA . ALA A 1 161 ? 10.478 -11.885 -7.926 1.00 84.38 161 ALA A CA 1
ATOM 1271 C C . ALA A 1 161 ? 11.310 -10.824 -8.672 1.00 84.38 161 ALA A C 1
ATOM 1273 O O . ALA A 1 161 ? 10.789 -10.167 -9.575 1.00 84.38 161 ALA A O 1
ATOM 1274 N N . LEU A 1 162 ? 12.604 -10.674 -8.354 1.00 87.19 162 LEU A N 1
ATOM 1275 C CA . LEU A 1 162 ? 13.486 -9.650 -8.935 1.00 87.19 162 LEU A CA 1
ATOM 1276 C C . LEU A 1 162 ? 13.446 -9.583 -10.475 1.00 87.19 162 LEU A C 1
ATOM 1278 O O . LEU A 1 162 ? 13.271 -8.479 -10.998 1.00 87.19 162 LEU A O 1
ATOM 1282 N N . PRO A 1 163 ? 13.535 -10.695 -11.236 1.00 89.44 163 PRO A N 1
ATOM 1283 C CA . PRO A 1 163 ? 13.472 -10.628 -12.696 1.00 89.44 163 PRO A CA 1
ATOM 1284 C C . PRO A 1 163 ? 12.144 -10.071 -13.221 1.00 89.44 163 PRO A C 1
ATOM 1286 O O . PRO A 1 163 ? 12.135 -9.323 -14.200 1.00 89.44 163 PRO A O 1
ATOM 1289 N N . ALA A 1 164 ? 11.023 -10.404 -12.573 1.00 90.44 164 ALA A N 1
ATOM 1290 C CA . ALA A 1 164 ? 9.708 -9.896 -12.953 1.00 90.44 164 ALA A CA 1
ATOM 1291 C C . ALA A 1 164 ? 9.597 -8.387 -12.686 1.00 90.44 164 ALA A C 1
ATOM 1293 O O . ALA A 1 164 ? 9.064 -7.655 -13.520 1.00 90.44 164 ALA A O 1
ATOM 1294 N N . ILE A 1 165 ? 10.171 -7.913 -11.575 1.00 90.88 165 ILE A N 1
ATOM 1295 C CA . ILE A 1 165 ? 10.235 -6.485 -11.236 1.00 90.88 165 ILE A CA 1
ATOM 1296 C C . ILE A 1 165 ? 11.068 -5.729 -12.273 1.00 90.88 165 ILE A C 1
ATOM 1298 O O . ILE A 1 165 ? 10.603 -4.735 -12.824 1.00 90.88 165 ILE A O 1
ATOM 1302 N N . VAL A 1 166 ? 12.263 -6.228 -12.606 1.00 91.62 166 VAL A N 1
ATOM 1303 C CA . VAL A 1 166 ? 13.130 -5.633 -13.639 1.00 91.62 166 VAL A CA 1
ATOM 1304 C C . VAL A 1 166 ? 12.390 -5.508 -14.966 1.00 91.62 166 VAL A C 1
ATOM 1306 O O . VAL A 1 166 ? 12.405 -4.442 -15.576 1.00 91.62 166 VAL A O 1
ATOM 1309 N N . GLN A 1 167 ? 11.707 -6.569 -15.404 1.00 92.06 167 GLN A N 1
ATOM 1310 C CA . GLN A 1 167 ? 10.941 -6.544 -16.651 1.00 92.06 167 GLN A CA 1
ATOM 1311 C C . GLN A 1 167 ? 9.786 -5.541 -16.607 1.00 92.06 167 GLN A C 1
ATOM 1313 O O . GLN A 1 167 ? 9.545 -4.849 -17.593 1.00 92.06 167 GLN A O 1
ATOM 1318 N N . MET A 1 168 ? 9.075 -5.452 -15.483 1.00 93.81 168 MET A N 1
ATOM 1319 C CA . MET A 1 168 ? 7.977 -4.504 -15.297 1.00 93.81 168 MET A CA 1
ATOM 1320 C C . MET A 1 168 ? 8.464 -3.053 -15.391 1.00 93.81 168 MET A C 1
ATOM 1322 O O . MET A 1 168 ? 7.905 -2.268 -16.156 1.00 93.81 168 MET A O 1
ATOM 1326 N N . ILE A 1 169 ? 9.534 -2.709 -14.668 1.00 94.38 169 ILE A N 1
ATOM 1327 C CA . ILE A 1 169 ? 10.107 -1.357 -14.663 1.00 94.38 169 ILE A CA 1
ATOM 1328 C C . ILE A 1 169 ? 10.730 -1.020 -16.025 1.00 94.38 169 ILE A C 1
ATOM 1330 O O . ILE A 1 169 ? 10.516 0.074 -16.54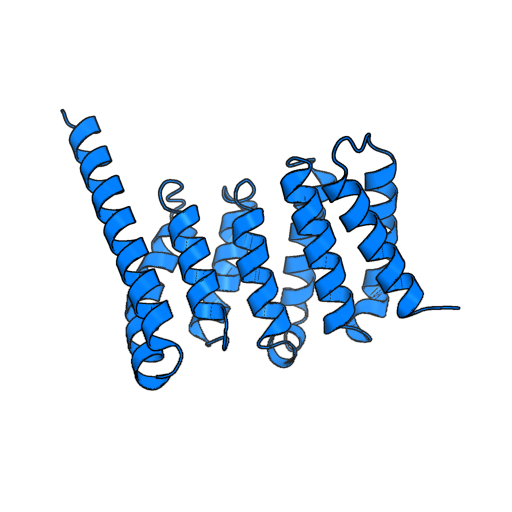2 1.00 94.38 169 ILE A O 1
ATOM 1334 N N . ALA A 1 170 ? 11.430 -1.966 -16.661 1.00 92.88 170 ALA A N 1
ATOM 1335 C CA . ALA A 1 170 ? 11.986 -1.775 -18.001 1.00 92.88 170 ALA A CA 1
ATOM 1336 C C . ALA A 1 170 ? 10.890 -1.481 -19.036 1.00 92.88 170 ALA A C 1
ATOM 1338 O O . ALA A 1 170 ? 11.008 -0.521 -19.793 1.00 92.88 170 ALA A O 1
ATOM 1339 N N . LYS A 1 171 ? 9.782 -2.234 -19.008 1.00 92.25 171 LYS A N 1
ATOM 1340 C CA . LYS A 1 171 ? 8.617 -1.961 -19.862 1.00 92.25 171 LYS A CA 1
ATOM 1341 C C . LYS A 1 171 ? 7.991 -0.600 -19.581 1.00 92.25 171 LYS A C 1
ATOM 1343 O O . LYS A 1 171 ? 7.502 0.042 -20.506 1.00 92.25 171 LYS A O 1
ATOM 1348 N N . ARG A 1 172 ? 8.004 -0.123 -18.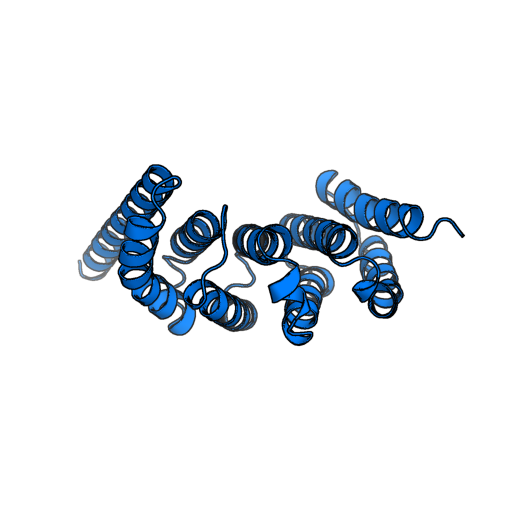330 1.00 94.81 172 ARG A N 1
ATOM 1349 C CA . ARG A 1 172 ? 7.511 1.228 -18.027 1.00 94.81 172 ARG A CA 1
ATOM 1350 C C . ARG A 1 172 ? 8.352 2.314 -18.703 1.00 94.81 172 ARG A C 1
ATOM 1352 O O . ARG A 1 172 ? 7.773 3.292 -19.166 1.00 94.81 172 ARG A O 1
ATOM 1359 N N . PHE A 1 173 ? 9.668 2.130 -18.813 1.00 92.44 173 PHE A N 1
ATOM 1360 C CA . PHE A 1 173 ? 10.560 3.062 -19.519 1.00 92.44 173 PHE A CA 1
ATOM 1361 C C . PHE A 1 173 ? 10.368 3.097 -21.042 1.00 92.44 173 PHE A C 1
ATOM 1363 O O . PHE A 1 173 ? 10.833 4.039 -21.679 1.00 92.44 173 PHE A O 1
ATOM 1370 N N . GLU A 1 174 ? 9.702 2.102 -21.636 1.00 92.94 174 GLU A N 1
ATOM 1371 C CA . GLU A 1 174 ? 9.370 2.118 -23.070 1.00 92.94 174 GLU A CA 1
ATOM 1372 C C . GLU A 1 174 ? 8.244 3.113 -23.396 1.00 92.94 174 GLU A C 1
ATOM 1374 O O . GLU A 1 174 ? 8.146 3.586 -24.529 1.00 92.94 174 GLU A O 1
ATOM 1379 N N . ARG A 1 175 ? 7.403 3.447 -22.407 1.00 94.19 175 ARG A N 1
ATOM 1380 C CA . ARG A 1 175 ? 6.413 4.527 -22.500 1.00 94.19 175 ARG A CA 1
ATOM 1381 C C . ARG A 1 175 ? 7.065 5.872 -22.189 1.00 94.19 175 ARG A C 1
ATOM 1383 O O . ARG A 1 175 ? 8.053 5.938 -21.460 1.00 94.19 175 ARG A O 1
ATOM 1390 N N . GLU A 1 176 ? 6.486 6.952 -22.711 1.00 94.81 176 GLU A N 1
ATOM 1391 C CA . GLU A 1 176 ? 6.920 8.306 -22.358 1.00 94.81 176 GLU A CA 1
ATOM 1392 C C . GLU A 1 176 ? 6.859 8.499 -20.831 1.00 94.81 176 GLU A C 1
ATOM 1394 O O . GLU A 1 176 ? 5.952 8.003 -20.159 1.00 94.81 176 GLU A O 1
ATOM 1399 N N . VAL A 1 177 ? 7.885 9.153 -20.281 1.00 95.12 177 VAL A N 1
ATOM 1400 C CA . VAL A 1 177 ? 7.967 9.526 -18.864 1.00 95.12 177 VAL A CA 1
ATOM 1401 C C . VAL A 1 177 ? 8.093 11.038 -18.822 1.00 95.12 177 VAL A C 1
ATOM 1403 O O . VAL A 1 177 ? 9.149 11.578 -19.178 1.00 95.12 177 VAL A O 1
ATOM 1406 N N . VAL A 1 178 ? 7.026 11.713 -18.415 1.00 95.00 178 VAL A N 1
ATOM 1407 C CA . VAL A 1 178 ? 6.901 13.172 -18.444 1.00 95.00 178 VAL A CA 1
ATOM 1408 C C . VAL A 1 178 ? 7.490 13.774 -17.171 1.00 95.00 178 VAL A C 1
ATOM 1410 O O . VAL A 1 178 ? 8.355 14.654 -17.228 1.00 95.00 178 VAL A O 1
ATOM 1413 N N . THR A 1 179 ? 7.077 13.265 -16.015 1.00 96.31 179 THR A N 1
ATOM 1414 C CA . THR A 1 179 ? 7.461 13.769 -14.697 1.00 96.31 179 THR A CA 1
ATOM 1415 C C . THR A 1 179 ? 8.869 13.326 -14.300 1.00 96.31 179 THR A C 1
ATOM 1417 O O . THR A 1 179 ? 9.331 12.211 -14.556 1.00 96.31 179 THR A O 1
ATOM 1420 N N . SER A 1 180 ? 9.596 14.235 -13.649 1.00 96.06 180 SER A N 1
ATOM 1421 C CA . SER A 1 180 ? 10.916 13.925 -13.084 1.00 96.06 180 SER A CA 1
ATOM 1422 C C . SER A 1 180 ? 10.829 12.974 -11.894 1.00 96.06 180 SER A C 1
ATOM 1424 O O . SER A 1 180 ? 11.772 12.223 -11.660 1.00 96.06 180 SER A O 1
ATOM 1426 N N . GLU A 1 181 ? 9.713 13.000 -11.167 1.00 96.25 181 GLU A N 1
ATOM 1427 C CA . GLU A 1 181 ? 9.461 12.147 -10.010 1.00 96.25 181 GLU A CA 1
ATOM 1428 C C . GLU A 1 181 ? 9.360 10.675 -10.403 1.00 96.25 181 GLU A C 1
ATOM 1430 O O . GLU A 1 181 ? 10.174 9.878 -9.937 1.00 96.25 181 GLU A O 1
ATOM 1435 N N . LEU A 1 182 ? 8.473 10.327 -11.344 1.00 97.00 182 LEU A N 1
ATOM 1436 C CA . LEU A 1 182 ? 8.368 8.958 -11.842 1.00 97.00 182 LEU A CA 1
ATOM 1437 C C . LEU A 1 182 ? 9.709 8.463 -12.389 1.00 97.00 182 LEU A C 1
ATOM 1439 O O . LEU A 1 182 ? 10.155 7.363 -12.063 1.00 97.00 182 LEU A O 1
ATOM 1443 N N . ARG A 1 183 ? 10.402 9.298 -13.175 1.00 96.81 183 ARG A N 1
ATOM 1444 C CA . ARG A 1 183 ? 11.731 8.962 -13.701 1.00 96.81 183 ARG A CA 1
ATOM 1445 C C . ARG A 1 183 ? 12.707 8.602 -12.581 1.00 96.81 183 ARG A C 1
ATOM 1447 O O . ARG A 1 183 ? 13.452 7.636 -12.720 1.00 96.81 183 ARG A O 1
ATOM 1454 N N . LEU A 1 184 ? 12.708 9.367 -11.490 1.00 96.44 184 LEU A N 1
ATOM 1455 C CA . LEU A 1 184 ? 13.581 9.128 -10.345 1.00 96.44 184 LEU A CA 1
ATOM 1456 C C . LEU A 1 184 ? 13.198 7.841 -9.603 1.00 96.44 184 LEU A C 1
ATOM 1458 O O . LEU A 1 184 ? 14.088 7.039 -9.325 1.00 96.44 184 LEU A O 1
AT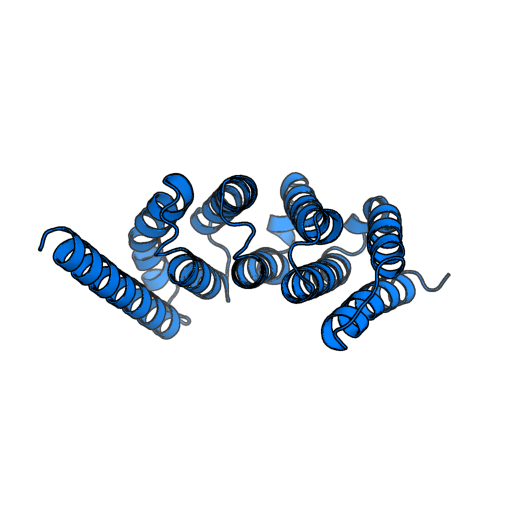OM 1462 N N . MET A 1 185 ? 11.906 7.601 -9.358 1.00 97.31 185 MET A N 1
ATOM 1463 C CA . MET A 1 185 ? 11.428 6.394 -8.668 1.00 97.31 185 MET A CA 1
ATOM 1464 C C . MET A 1 185 ? 11.752 5.115 -9.447 1.00 97.31 185 MET A C 1
ATOM 1466 O O . MET A 1 185 ? 12.271 4.154 -8.883 1.00 97.31 185 MET A O 1
ATOM 1470 N N . LEU A 1 186 ? 11.541 5.105 -10.766 1.00 96.31 186 LEU A N 1
ATOM 1471 C CA . LEU A 1 186 ? 11.873 3.948 -11.604 1.00 96.31 186 LEU A CA 1
ATOM 1472 C C . LEU A 1 186 ? 13.387 3.650 -11.606 1.00 96.31 186 LEU A C 1
ATOM 1474 O O . LEU A 1 186 ? 13.791 2.487 -11.590 1.00 96.31 186 LEU A O 1
ATOM 1478 N N . ILE A 1 187 ? 14.237 4.686 -11.596 1.00 95.88 187 ILE A N 1
ATOM 1479 C CA . ILE A 1 187 ? 15.698 4.526 -11.490 1.00 95.88 187 ILE A CA 1
ATOM 1480 C C . ILE A 1 187 ? 16.090 3.986 -10.107 1.00 95.88 187 ILE A C 1
ATOM 1482 O O . ILE A 1 187 ? 16.961 3.118 -10.027 1.00 95.88 187 ILE A O 1
ATOM 1486 N N . GLN A 1 188 ? 15.457 4.459 -9.027 1.00 95.19 188 GLN A N 1
ATOM 1487 C CA . GLN A 1 188 ? 15.733 3.989 -7.663 1.00 95.19 188 GLN A CA 1
ATOM 1488 C C . GLN A 1 188 ? 15.531 2.479 -7.524 1.00 95.19 188 GLN A C 1
ATOM 1490 O O . GLN A 1 188 ? 16.385 1.812 -6.937 1.00 95.19 188 GLN A O 1
ATOM 1495 N N . VAL A 1 189 ? 14.489 1.920 -8.151 1.00 94.62 189 VAL A N 1
ATOM 1496 C CA . VAL A 1 189 ? 14.272 0.465 -8.166 1.00 94.62 189 VAL A CA 1
ATOM 1497 C C . VAL A 1 189 ? 15.480 -0.267 -8.757 1.00 94.62 189 VAL A C 1
ATOM 1499 O O . VAL A 1 189 ? 15.985 -1.208 -8.149 1.00 94.62 189 VAL A O 1
ATOM 1502 N N . PHE A 1 190 ? 16.013 0.181 -9.898 1.00 92.56 190 PHE A N 1
ATOM 1503 C CA . PHE A 1 190 ? 17.206 -0.442 -10.484 1.00 92.56 190 PHE A CA 1
ATOM 1504 C C . PHE A 1 190 ? 18.451 -0.286 -9.614 1.00 92.56 190 PHE A C 1
ATOM 1506 O O . PHE A 1 190 ? 19.212 -1.244 -9.479 1.00 92.56 190 PHE A O 1
ATOM 1513 N N . ILE A 1 191 ? 18.657 0.888 -9.010 1.00 92.38 191 ILE A N 1
ATOM 1514 C CA . ILE A 1 191 ? 19.795 1.127 -8.113 1.00 92.38 191 ILE A CA 1
ATOM 1515 C C . ILE A 1 191 ? 19.764 0.141 -6.946 1.00 92.38 191 ILE A C 1
ATOM 1517 O O . ILE A 1 191 ? 20.787 -0.470 -6.650 1.00 92.38 191 ILE A O 1
ATOM 1521 N N . VAL A 1 192 ? 18.606 -0.054 -6.313 1.00 92.25 192 VAL A N 1
ATOM 1522 C CA . VAL A 1 192 ? 18.465 -0.990 -5.192 1.00 92.25 192 VAL A CA 1
ATOM 1523 C C . VAL A 1 192 ? 18.720 -2.435 -5.625 1.00 92.25 192 VAL A C 1
ATOM 1525 O O . VAL A 1 192 ? 19.419 -3.167 -4.926 1.00 92.25 192 VAL A O 1
ATOM 1528 N N . ILE A 1 193 ? 18.224 -2.846 -6.795 1.00 89.62 193 ILE A N 1
ATOM 1529 C CA . ILE A 1 193 ? 18.465 -4.199 -7.320 1.00 89.62 193 ILE A CA 1
ATOM 1530 C C . ILE A 1 193 ? 19.959 -4.432 -7.580 1.00 89.62 193 ILE A C 1
ATOM 1532 O O . ILE A 1 193 ? 20.484 -5.474 -7.186 1.00 89.62 193 ILE A O 1
ATOM 1536 N N . LEU A 1 194 ? 20.643 -3.463 -8.199 1.00 88.50 194 LEU A N 1
ATOM 1537 C CA . LEU A 1 194 ? 22.087 -3.516 -8.459 1.00 88.50 194 LEU A CA 1
ATOM 1538 C C . LEU A 1 194 ? 22.909 -3.468 -7.168 1.00 88.50 194 LEU A C 1
ATOM 1540 O O . LEU A 1 194 ? 23.935 -4.131 -7.068 1.00 88.50 194 LEU A O 1
ATOM 1544 N N . TRP A 1 195 ? 22.465 -2.702 -6.172 1.00 87.31 195 TRP A N 1
ATOM 1545 C CA . TRP A 1 195 ? 23.123 -2.625 -4.871 1.00 87.31 195 TRP A CA 1
ATOM 1546 C C . TRP A 1 195 ? 23.083 -3.965 -4.130 1.00 87.31 195 TRP A C 1
ATOM 1548 O O . TRP A 1 195 ? 24.085 -4.375 -3.547 1.00 87.31 195 TRP A O 1
ATOM 1558 N N . LEU A 1 196 ? 21.942 -4.660 -4.173 1.00 83.38 196 LEU A N 1
ATOM 1559 C CA . LEU A 1 196 ? 21.781 -5.975 -3.549 1.00 83.38 196 LEU A CA 1
ATOM 1560 C C . LEU A 1 196 ? 22.411 -7.110 -4.373 1.00 83.38 196 LEU A C 1
ATOM 1562 O O . LEU A 1 196 ? 22.780 -8.132 -3.802 1.00 83.38 196 LEU A O 1
ATOM 1566 N N . ASN A 1 197 ? 22.567 -6.933 -5.690 1.00 75.12 197 ASN A N 1
ATOM 1567 C CA . ASN A 1 197 ? 23.182 -7.909 -6.596 1.00 75.12 197 ASN A CA 1
ATOM 1568 C C . ASN A 1 197 ? 24.227 -7.245 -7.518 1.00 75.12 197 ASN A C 1
ATOM 1570 O O . ASN A 1 197 ? 23.978 -7.093 -8.714 1.00 75.12 197 ASN A O 1
ATOM 1574 N N . PRO A 1 198 ? 25.407 -6.857 -7.000 1.00 61.84 198 PRO A N 1
ATOM 1575 C CA . PRO A 1 198 ? 26.424 -6.121 -7.762 1.00 61.84 198 PRO A CA 1
ATOM 1576 C C . PRO A 1 198 ? 27.231 -6.984 -8.760 1.00 61.84 198 PRO A C 1
ATOM 1578 O O . PRO A 1 198 ? 28.332 -6.589 -9.145 1.00 61.84 198 PRO A O 1
ATOM 1581 N N . ALA A 1 199 ? 26.730 -8.167 -9.133 1.00 54.50 199 ALA A N 1
ATOM 1582 C CA . ALA A 1 199 ? 27.452 -9.201 -9.883 1.00 54.50 199 ALA A CA 1
ATOM 1583 C C . ALA A 1 199 ? 27.216 -9.142 -11.399 1.00 54.50 199 ALA A C 1
ATOM 1585 O O . ALA A 1 199 ? 26.045 -8.999 -11.815 1.00 54.50 199 ALA A O 1
#

Foldseek 3Di:
DVVVVVVVVLVVVLVVLVVLLVVLLVCVPPVVVLVVSCVVVLVVLLCCLVVVVVSCLLSSLSSLLSSLQAAQDPSNVVSLVSLLVSCVVPCVLVLLSVLSNLLSVCPNCVVVCVVDVVNVVSLLVSLLCCQVVCSDLVSVLSSLQSLLSCCVRVPVVCPVVLVVLVVSLVVSVVDDDDDPSSVVSSVSNVVSSCVSPVD

Sequence (199 aa):
KVSTKVEERTVAAMGVLNTLDTIVSCMGEKPEILAQIEQIIFEAIAVVLRDGILDFYEEILTLVDTLTINTISPLMWQVFYLIKEAFYRDAADYFAEIMNCLHNYIVNDTPSFLSNPDRLEIVFEMCKHVIVNDLGEDSEAHAAKLMEVVILQCQDNMSVALPAIVQMIAKRFEREVVTSELRLMLIQVFIVILWLNPA

Radius of gyration: 18.13 Å; chains: 1; bounding box: 61×35×49 Å

Organism: NCBI:txid433720

pLDDT: mean 92.21, std 7.88, range [53.16, 98.69]

Secondary structure (DSSP, 8-state):
-HHHHHHHHHHHHHHHHHHHHHHHHHTTT-HHHHHHHHHHHHHHHHHHHHHT-GGGHHHHHHHHHHHHSS---TTHHHHHHHHHHHIIIIIGGGHHHHHHHHHHHHHH-HHHHHHSHHHHHHHHHHHHHHHHTT--HHHHHHHHHHHHHHHHHHGGGGTTTHHHHHHHHHHHHHS----HHHHHHHHHHHHHHHHH---

InterPro domains:
  IPR011989 Armadillo-like helical [G3DSA:1.25.10.10] (1-199)
  IPR016024 Armadillo-type fold [SSF48371] (14-197)